Protein AF-A0A8I2YUG0-F1 (afdb_monomer_lite)

Radius of gyration: 35.94 Å; chains: 1; bounding box: 87×82×108 Å

Structure (mmCIF, N/CA/C/O backbone):
data_AF-A0A8I2YUG0-F1
#
_entry.id   AF-A0A8I2YUG0-F1
#
loop_
_atom_site.group_PDB
_atom_site.id
_atom_site.type_symbol
_atom_site.label_atom_id
_atom_site.label_alt_id
_atom_site.label_comp_id
_atom_site.label_asym_id
_atom_site.label_entity_id
_atom_site.label_seq_id
_atom_site.pdbx_PDB_ins_code
_atom_site.Cartn_x
_atom_site.Cartn_y
_atom_site.Cartn_z
_atom_site.occupancy
_atom_site.B_iso_or_equiv
_atom_site.auth_seq_id
_atom_site.auth_comp_id
_atom_site.auth_asym_id
_atom_site.auth_atom_id
_atom_site.pdbx_PDB_model_num
ATOM 1 N N . MET A 1 1 ? -17.275 44.314 26.398 1.00 43.91 1 MET A N 1
ATOM 2 C CA . MET A 1 1 ? -17.942 43.153 25.774 1.00 43.91 1 MET A CA 1
ATOM 3 C C . MET A 1 1 ? -17.408 43.010 24.355 1.00 43.91 1 MET A C 1
ATOM 5 O O . MET A 1 1 ? -17.818 43.764 23.487 1.00 43.91 1 MET A O 1
ATOM 9 N N . ARG A 1 2 ? -16.404 42.148 24.145 1.00 38.31 2 ARG A N 1
ATOM 10 C CA . ARG A 1 2 ? -15.919 41.767 22.809 1.00 38.31 2 ARG A CA 1
ATOM 11 C C . ARG A 1 2 ? -16.592 40.446 22.464 1.00 38.31 2 ARG A C 1
ATOM 13 O O . ARG A 1 2 ? -16.474 39.506 23.243 1.00 38.31 2 ARG A O 1
ATOM 20 N N . LEU A 1 3 ? -17.327 40.418 21.360 1.00 45.38 3 LEU A N 1
ATOM 21 C CA . LEU A 1 3 ? -17.904 39.190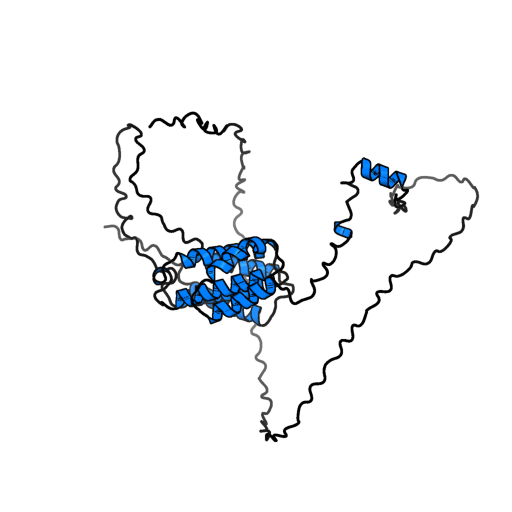 20.826 1.00 45.38 3 LEU A CA 1
ATOM 22 C C . LEU A 1 3 ? -16.756 38.269 20.372 1.00 45.38 3 LEU A C 1
ATOM 24 O O . LEU A 1 3 ? -15.791 38.775 19.788 1.00 45.38 3 LEU A O 1
ATOM 28 N N . PRO A 1 4 ? -16.810 36.963 20.677 1.00 59.59 4 PRO A N 1
ATOM 29 C CA . PRO A 1 4 ? -15.828 36.006 20.189 1.00 59.59 4 PRO A CA 1
ATOM 30 C C . PRO A 1 4 ? -15.884 35.987 18.659 1.00 59.59 4 PRO A C 1
ATOM 32 O O . PRO A 1 4 ? -16.954 35.854 18.072 1.00 59.59 4 PRO A O 1
ATOM 35 N N . GLY A 1 5 ? -14.734 36.208 18.025 1.00 54.12 5 GLY A N 1
ATOM 36 C CA . GLY A 1 5 ? -14.611 36.177 16.576 1.00 54.12 5 GLY A CA 1
ATOM 37 C C . GLY A 1 5 ? -14.801 34.755 16.066 1.00 54.12 5 GLY A C 1
ATOM 38 O O . GLY A 1 5 ? -14.043 33.864 16.446 1.00 54.12 5 GLY A O 1
ATOM 39 N N . ASP A 1 6 ? -15.790 34.575 15.197 1.00 46.03 6 ASP A N 1
ATOM 40 C CA . ASP A 1 6 ? -15.988 33.370 14.402 1.00 46.03 6 ASP A CA 1
ATOM 41 C C . ASP A 1 6 ? -14.764 33.152 13.501 1.00 46.03 6 ASP A C 1
ATOM 43 O O . ASP A 1 6 ? -14.650 33.699 12.400 1.00 46.03 6 ASP A O 1
ATOM 47 N N . THR A 1 7 ? -13.799 32.364 13.972 1.00 55.88 7 THR A N 1
ATOM 48 C CA . THR A 1 7 ? -12.731 31.841 13.124 1.00 55.88 7 THR A CA 1
ATOM 49 C C . THR A 1 7 ? -13.349 30.821 12.176 1.00 55.88 7 THR A C 1
ATOM 51 O O . THR A 1 7 ? -13.602 29.665 12.509 1.00 55.88 7 THR A O 1
ATOM 54 N N . CYS A 1 8 ? -13.640 31.301 10.971 1.00 43.19 8 CYS A N 1
ATOM 55 C CA . CYS A 1 8 ? -14.197 30.545 9.863 1.00 43.19 8 CYS A CA 1
ATOM 56 C C . CYS A 1 8 ? -13.272 29.362 9.509 1.00 43.19 8 CYS A C 1
ATOM 58 O O . CYS A 1 8 ? -12.291 29.498 8.780 1.00 43.19 8 CYS A O 1
ATOM 60 N N . THR A 1 9 ? -13.569 28.186 10.059 1.00 52.62 9 THR A N 1
ATOM 61 C CA . THR A 1 9 ? -12.897 26.911 9.781 1.00 52.62 9 THR A CA 1
ATOM 62 C C . THR A 1 9 ? -13.437 26.322 8.470 1.00 52.62 9 THR A C 1
ATOM 64 O O . THR A 1 9 ? -14.161 25.333 8.445 1.00 52.62 9 THR A O 1
ATOM 67 N N . THR A 1 10 ? -13.091 26.928 7.332 1.00 49.88 10 THR A N 1
ATOM 68 C CA . THR A 1 10 ? -13.606 26.563 5.990 1.00 49.88 10 THR A CA 1
ATOM 69 C C . THR A 1 10 ? -13.035 25.271 5.384 1.00 49.88 10 THR A C 1
ATOM 71 O O . THR A 1 10 ? -13.268 24.977 4.212 1.00 49.88 10 THR A O 1
ATOM 74 N N . HIS A 1 11 ? -12.332 24.430 6.147 1.00 55.00 11 HIS A N 1
ATOM 75 C CA . HIS A 1 11 ? -11.672 23.235 5.597 1.00 55.00 11 HIS A CA 1
ATOM 76 C C . HIS A 1 11 ? -12.584 22.013 5.362 1.00 55.00 11 HIS A C 1
ATOM 78 O O . HIS A 1 11 ? -12.115 20.990 4.857 1.00 55.00 11 HIS A O 1
ATOM 84 N N . THR A 1 12 ? -13.880 22.072 5.680 1.00 56.34 12 THR A N 1
ATOM 85 C CA . THR A 1 12 ? -14.775 20.898 5.601 1.00 56.34 12 THR A CA 1
ATOM 86 C C . THR A 1 12 ? -15.457 20.695 4.242 1.00 56.34 12 THR A C 1
ATOM 88 O O . THR A 1 12 ? -15.881 19.577 3.953 1.00 56.34 12 THR A O 1
ATOM 91 N N . SER A 1 13 ? -15.502 21.706 3.365 1.00 56.31 13 SER A N 1
ATOM 92 C CA . SER A 1 13 ? -16.276 21.648 2.105 1.00 56.31 13 SER A CA 1
ATOM 93 C C . SER A 1 13 ? -15.677 20.724 1.020 1.00 56.31 13 SER A C 1
ATOM 95 O O . SER A 1 13 ? -16.397 20.175 0.191 1.00 56.31 13 SER A O 1
ATOM 97 N N . CYS A 1 14 ? -14.365 20.455 1.042 1.00 65.94 14 CYS A N 1
ATOM 98 C CA . CYS A 1 14 ? -13.684 19.717 -0.042 1.00 65.94 14 CYS A CA 1
ATOM 99 C C . CYS A 1 14 ? -13.626 18.179 0.153 1.00 65.94 14 CYS A C 1
ATOM 101 O O . CYS A 1 14 ? -13.112 17.438 -0.685 1.00 65.94 14 CYS A O 1
ATOM 103 N N . ARG A 1 15 ? -14.150 17.652 1.266 1.00 71.56 15 ARG A N 1
ATOM 104 C CA . ARG A 1 15 ? -14.044 16.220 1.610 1.00 71.56 15 ARG A CA 1
ATOM 105 C C . ARG A 1 15 ? -14.811 15.254 0.687 1.00 71.56 15 ARG A C 1
ATOM 107 O O . ARG A 1 15 ? -14.189 14.286 0.245 1.00 71.56 15 ARG A O 1
ATOM 114 N N . PRO A 1 16 ? -16.093 15.484 0.328 1.00 80.00 16 PRO A N 1
ATOM 115 C CA . PRO A 1 16 ? -16.836 14.534 -0.513 1.00 80.00 16 PRO A CA 1
ATOM 116 C C . PRO A 1 16 ? -16.262 14.419 -1.935 1.00 80.00 16 PRO A C 1
ATOM 118 O O . PRO A 1 16 ? -16.339 13.361 -2.567 1.00 80.00 16 PRO A O 1
ATOM 121 N N . GLN A 1 17 ? -15.622 15.485 -2.422 1.00 89.88 17 GLN A N 1
ATOM 122 C CA . GLN A 1 17 ? -14.950 15.496 -3.721 1.00 89.88 17 GLN A CA 1
ATOM 123 C C . GLN A 1 17 ? -13.729 14.569 -3.726 1.00 89.88 17 GLN A C 1
ATOM 125 O O . GLN A 1 17 ? -13.512 13.835 -4.689 1.00 89.88 17 GLN A O 1
ATOM 130 N N . ARG A 1 18 ? -12.968 14.539 -2.624 1.00 91.88 18 ARG A N 1
ATOM 131 C CA . ARG A 1 18 ? -11.755 13.720 -2.512 1.00 91.88 18 ARG A CA 1
ATOM 132 C C . ARG A 1 18 ? -12.053 12.222 -2.557 1.00 91.88 18 ARG A C 1
ATOM 134 O O . ARG A 1 18 ? -11.364 11.500 -3.270 1.00 91.88 18 ARG A O 1
ATOM 141 N N . HIS A 1 19 ? -13.081 11.763 -1.841 1.00 94.19 19 HIS A N 1
ATOM 142 C CA . HIS A 1 19 ? -13.493 10.352 -1.868 1.00 94.19 19 HIS A CA 1
ATOM 143 C C . HIS A 1 19 ? -13.942 9.916 -3.264 1.00 94.19 19 HIS A C 1
ATOM 145 O O . HIS A 1 19 ? -13.491 8.898 -3.784 1.00 94.19 19 HIS A O 1
ATOM 151 N N . SER A 1 20 ? -14.779 10.735 -3.907 1.00 96.06 20 SER A N 1
ATOM 152 C CA . SER A 1 20 ? -15.270 10.477 -5.265 1.00 96.06 20 SER A CA 1
ATOM 153 C C . SER A 1 20 ? -14.121 10.399 -6.275 1.00 96.06 20 SER A C 1
ATOM 155 O O . SER A 1 20 ? -14.084 9.493 -7.108 1.00 96.06 20 SER A O 1
ATOM 157 N N . PHE A 1 21 ? -13.138 11.298 -6.152 1.00 96.44 21 PHE A N 1
ATOM 158 C CA . PHE A 1 21 ? -11.919 11.265 -6.953 1.00 96.44 21 PHE A CA 1
ATOM 159 C C . PHE A 1 21 ? -11.107 9.985 -6.720 1.00 96.44 21 PHE A C 1
ATOM 161 O O . PHE A 1 21 ? -10.723 9.339 -7.689 1.00 96.44 21 PHE A O 1
ATOM 168 N N . LEU A 1 22 ? -10.871 9.585 -5.464 1.00 97.31 22 LEU A N 1
ATOM 169 C CA . LEU A 1 22 ? -10.114 8.366 -5.154 1.00 97.31 22 LEU A CA 1
ATOM 170 C C . LEU A 1 22 ? -10.812 7.106 -5.663 1.00 97.31 22 LEU A C 1
ATOM 172 O O . LEU A 1 22 ? -10.144 6.230 -6.202 1.00 97.31 22 LEU A O 1
ATOM 176 N N . ARG A 1 23 ? -12.144 7.026 -5.561 1.00 97.44 23 ARG A N 1
ATOM 177 C CA . ARG A 1 23 ? -12.914 5.927 -6.161 1.00 97.44 23 ARG A CA 1
ATOM 178 C C . ARG A 1 23 ? -12.733 5.878 -7.672 1.00 97.44 23 ARG A C 1
ATOM 180 O O . ARG A 1 23 ? -12.453 4.812 -8.210 1.00 97.44 23 ARG A O 1
ATOM 187 N N . CYS A 1 24 ? -12.856 7.019 -8.347 1.00 97.25 24 CYS A N 1
ATOM 188 C CA . CYS A 1 24 ? -12.644 7.105 -9.789 1.00 97.25 24 CYS A CA 1
ATOM 189 C C . CYS A 1 24 ? -11.213 6.693 -10.171 1.00 97.25 24 CYS A C 1
ATOM 191 O O . CYS A 1 24 ? -11.027 5.859 -11.051 1.00 97.25 24 CYS A O 1
ATOM 193 N N . ALA A 1 25 ? -10.208 7.202 -9.452 1.00 96.50 25 ALA A N 1
ATOM 194 C CA . ALA A 1 25 ? -8.808 6.855 -9.660 1.00 96.50 25 ALA A CA 1
ATOM 195 C C . ALA A 1 25 ? -8.550 5.358 -9.439 1.00 96.50 25 ALA A C 1
ATOM 197 O O . ALA A 1 25 ? -7.878 4.734 -10.253 1.00 96.50 25 ALA A O 1
ATOM 198 N N . HIS A 1 26 ? -9.119 4.766 -8.387 1.00 96.69 26 HIS A N 1
ATOM 199 C CA . HIS A 1 26 ? -9.035 3.330 -8.135 1.00 96.69 26 HIS A CA 1
ATOM 200 C C . HIS A 1 26 ? -9.642 2.519 -9.285 1.00 96.69 26 HIS A C 1
ATOM 202 O O . HIS A 1 26 ? -8.978 1.632 -9.811 1.00 96.69 26 HIS A O 1
ATOM 208 N N . HIS A 1 27 ? -10.866 2.844 -9.716 1.00 96.56 27 HIS A N 1
ATOM 209 C CA . HIS A 1 27 ? -11.507 2.161 -10.842 1.00 96.56 27 HIS A CA 1
ATOM 210 C C . HIS A 1 27 ? -10.697 2.298 -12.133 1.00 96.56 27 HIS A C 1
ATOM 212 O O . HIS A 1 27 ? -10.513 1.312 -12.842 1.00 96.56 27 HIS A O 1
ATOM 218 N N . LEU A 1 28 ? -10.171 3.491 -12.415 1.00 95.38 28 LEU A N 1
ATOM 219 C CA . LEU A 1 28 ? -9.331 3.723 -13.582 1.00 95.38 28 LEU A CA 1
ATOM 220 C C . LEU A 1 28 ? -8.054 2.878 -13.525 1.00 95.38 28 LEU A C 1
ATOM 222 O O . LEU A 1 28 ? -7.738 2.214 -14.501 1.00 95.38 28 LEU A O 1
ATOM 226 N N . LEU A 1 29 ? -7.352 2.853 -12.389 1.00 94.44 29 LEU A N 1
ATOM 227 C CA . LEU A 1 29 ? -6.143 2.040 -12.217 1.00 94.44 29 LEU A CA 1
ATOM 228 C C . LEU A 1 29 ? -6.430 0.534 -12.299 1.00 94.44 29 LEU A C 1
ATOM 230 O O . LEU A 1 29 ? -5.597 -0.219 -12.794 1.00 94.44 29 LEU A O 1
ATOM 234 N N . TYR A 1 30 ? -7.596 0.107 -11.813 1.00 95.06 30 TYR A N 1
ATOM 235 C CA . TYR A 1 30 ? -8.011 -1.292 -11.814 1.00 95.06 30 TYR A CA 1
ATOM 236 C C . TYR A 1 30 ? -8.339 -1.800 -13.225 1.00 95.06 30 TYR A C 1
ATOM 238 O O . TYR A 1 30 ? -7.888 -2.875 -13.611 1.00 95.06 30 TYR A O 1
ATOM 246 N N . PHE A 1 31 ? -9.113 -1.035 -14.003 1.00 94.88 31 PHE A N 1
ATOM 247 C CA . PHE A 1 31 ? -9.526 -1.437 -15.355 1.00 94.88 31 PHE A CA 1
ATOM 248 C C . PHE A 1 31 ? -8.504 -1.081 -16.436 1.00 94.88 31 PHE A C 1
ATOM 250 O O . PHE A 1 31 ? -8.437 -1.753 -17.463 1.00 94.88 31 PHE A O 1
ATOM 257 N N . CYS A 1 32 ? -7.702 -0.045 -16.208 1.00 91.44 32 CYS A N 1
ATOM 258 C CA . CYS A 1 32 ? -6.692 0.426 -17.140 1.00 91.44 32 CYS A CA 1
ATOM 259 C C . CYS A 1 32 ? -5.324 0.344 -16.455 1.00 91.44 32 CYS A C 1
ATOM 261 O O . CYS A 1 32 ? -4.903 1.330 -15.844 1.00 91.44 32 CYS A O 1
ATOM 263 N N . PRO A 1 33 ? -4.603 -0.792 -16.543 1.00 81.12 33 PRO A N 1
ATOM 264 C CA . PRO A 1 33 ? -3.221 -0.847 -16.086 1.00 81.12 33 PRO A CA 1
ATOM 265 C C . PRO A 1 33 ? -2.427 0.219 -16.848 1.00 81.12 33 PRO A C 1
ATOM 267 O O . PRO A 1 33 ? -2.257 0.149 -18.064 1.00 81.12 33 PRO A O 1
ATOM 270 N N . VAL A 1 34 ? -2.035 1.273 -16.131 1.00 69.94 34 VAL A N 1
ATOM 271 C CA . VAL A 1 34 ? -1.527 2.511 -16.729 1.00 69.94 34 VAL A CA 1
ATOM 272 C C . VAL A 1 34 ? -0.102 2.297 -17.226 1.00 69.94 34 VAL A C 1
ATOM 274 O O . VAL A 1 34 ? 0.860 2.511 -16.492 1.00 69.94 34 VAL A O 1
ATOM 277 N N . VAL A 1 35 ? 0.030 1.880 -18.479 1.00 68.69 35 VAL A N 1
ATOM 278 C CA . VAL A 1 35 ? 1.308 1.847 -19.194 1.00 68.69 35 VAL A CA 1
ATOM 279 C C . VAL A 1 35 ? 1.585 3.256 -19.731 1.00 68.69 35 VAL A C 1
ATOM 281 O O . VAL A 1 35 ? 0.737 3.842 -20.402 1.00 68.69 35 VAL A O 1
ATOM 284 N N . GLY A 1 36 ? 2.736 3.843 -19.400 1.00 81.88 36 GLY A N 1
ATOM 285 C CA . GLY A 1 36 ? 3.213 5.099 -19.988 1.00 81.88 36 GLY A CA 1
ATOM 286 C C . GLY A 1 36 ? 2.876 6.400 -19.247 1.00 81.88 36 GLY A C 1
ATOM 287 O O . GLY A 1 36 ? 3.564 7.398 -19.455 1.00 81.88 36 GLY A O 1
ATOM 288 N N . ALA A 1 37 ? 1.903 6.439 -18.324 1.00 89.31 37 ALA A N 1
ATOM 289 C CA . ALA A 1 37 ? 1.621 7.651 -17.528 1.00 89.31 37 ALA A CA 1
ATOM 290 C C . ALA A 1 37 ? 2.330 7.650 -16.160 1.00 89.31 37 ALA A C 1
ATOM 292 O O . ALA A 1 37 ? 1.744 7.979 -15.122 1.00 89.31 37 ALA A O 1
ATOM 293 N N . THR A 1 38 ? 3.619 7.299 -16.155 1.00 91.94 38 THR A N 1
ATOM 294 C CA . THR A 1 38 ? 4.440 7.154 -14.940 1.00 91.94 38 THR A CA 1
ATOM 295 C C . THR A 1 38 ? 4.376 8.391 -14.046 1.00 91.94 38 THR A C 1
ATOM 297 O O . THR A 1 38 ? 4.187 8.278 -12.835 1.00 91.94 38 THR A O 1
ATOM 300 N N . LEU A 1 39 ? 4.463 9.594 -14.618 1.00 93.88 39 LEU A N 1
ATOM 301 C CA . LEU A 1 39 ? 4.413 10.847 -13.862 1.00 93.88 39 LEU A CA 1
ATOM 302 C C . LEU A 1 39 ? 3.083 11.024 -13.115 1.00 93.88 39 LEU A C 1
ATOM 304 O O . LEU A 1 39 ? 3.086 11.438 -11.954 1.00 93.88 39 LEU A O 1
ATOM 308 N N . ALA A 1 40 ? 1.959 10.700 -13.758 1.00 94.50 40 ALA A N 1
ATOM 309 C CA . ALA A 1 40 ? 0.632 10.822 -13.162 1.00 94.50 40 ALA A CA 1
ATOM 310 C C . ALA A 1 40 ? 0.457 9.833 -12.003 1.00 94.50 40 ALA A C 1
ATOM 312 O O . ALA A 1 40 ? 0.050 10.241 -10.916 1.00 94.50 40 ALA A O 1
ATOM 313 N N . VAL A 1 41 ? 0.864 8.572 -12.192 1.00 95.69 41 VAL A N 1
ATOM 314 C CA . VAL A 1 41 ? 0.821 7.536 -11.145 1.00 95.69 41 VAL A CA 1
ATOM 315 C C . VAL A 1 41 ? 1.713 7.919 -9.960 1.00 95.69 41 VAL A C 1
ATOM 317 O O . VAL A 1 41 ? 1.282 7.846 -8.813 1.00 95.69 41 VAL A O 1
ATOM 320 N N . ASN A 1 42 ? 2.927 8.422 -10.209 1.00 95.75 42 ASN A N 1
ATOM 321 C CA . ASN A 1 42 ? 3.818 8.894 -9.144 1.00 95.75 42 ASN A CA 1
ATOM 322 C C . ASN A 1 42 ? 3.217 10.074 -8.358 1.00 95.75 42 ASN A C 1
ATOM 324 O O . ASN A 1 42 ? 3.335 10.120 -7.133 1.00 95.75 42 ASN A O 1
ATOM 328 N N . ARG A 1 43 ? 2.582 11.037 -9.040 1.00 96.19 43 ARG A N 1
ATOM 329 C CA . ARG A 1 43 ? 1.913 12.178 -8.389 1.00 96.19 43 ARG A CA 1
ATOM 330 C C . ARG A 1 43 ? 0.708 11.727 -7.570 1.00 96.19 43 ARG A C 1
ATOM 332 O O . ARG A 1 43 ? 0.572 12.156 -6.426 1.00 96.19 43 ARG A O 1
ATOM 339 N N . LEU A 1 44 ? -0.117 10.840 -8.124 1.00 96.94 44 LEU A N 1
ATOM 340 C CA . LEU A 1 44 ? -1.268 10.259 -7.440 1.00 96.94 44 LEU A CA 1
ATOM 341 C C . LEU A 1 44 ? -0.834 9.496 -6.185 1.00 96.94 44 LEU A C 1
ATOM 343 O O . LEU A 1 44 ? -1.384 9.730 -5.110 1.00 96.94 44 LEU A O 1
ATOM 347 N N . LEU A 1 45 ? 0.194 8.654 -6.291 1.00 97.50 45 LEU A N 1
ATOM 348 C CA . LEU A 1 45 ? 0.732 7.905 -5.161 1.00 97.50 45 LEU A CA 1
ATOM 349 C C . LEU A 1 45 ? 1.249 8.842 -4.063 1.00 97.50 45 LEU A C 1
ATOM 351 O O . LEU A 1 45 ? 0.883 8.672 -2.905 1.00 97.50 45 LEU A O 1
ATOM 355 N N . LYS A 1 46 ? 2.024 9.880 -4.406 1.00 96.81 46 LYS A N 1
ATOM 356 C CA . LYS A 1 46 ? 2.499 10.877 -3.428 1.00 96.81 46 LYS A CA 1
ATOM 357 C C . LYS A 1 46 ? 1.345 11.614 -2.744 1.00 96.81 46 LYS A C 1
ATOM 359 O O . LYS A 1 46 ? 1.331 11.710 -1.521 1.00 96.81 46 LYS A O 1
ATOM 364 N N . ALA A 1 47 ? 0.360 12.082 -3.510 1.00 96.81 47 ALA A N 1
ATOM 365 C CA . ALA A 1 47 ? -0.815 12.764 -2.967 1.00 96.81 47 ALA A CA 1
ATOM 366 C C . ALA A 1 47 ? -1.648 11.854 -2.044 1.00 96.81 47 ALA A C 1
ATOM 368 O O . ALA A 1 47 ? -2.199 12.311 -1.038 1.00 96.81 47 ALA A O 1
ATOM 369 N N . THR A 1 48 ? -1.713 10.561 -2.367 1.00 97.38 48 THR A N 1
ATOM 370 C CA . THR A 1 48 ? -2.414 9.548 -1.569 1.00 97.38 48 THR A CA 1
ATOM 371 C C . THR A 1 48 ? -1.623 9.188 -0.311 1.00 97.38 48 THR A C 1
ATOM 373 O O . THR A 1 48 ? -2.198 9.107 0.764 1.00 97.38 48 THR A O 1
ATOM 376 N N . ILE A 1 49 ? -0.294 9.089 -0.380 1.00 96.88 49 ILE A N 1
ATOM 377 C CA . ILE A 1 49 ? 0.565 8.928 0.804 1.00 96.88 49 ILE A CA 1
ATOM 378 C C . ILE A 1 49 ? 0.375 10.096 1.777 1.00 96.88 49 ILE A C 1
ATOM 380 O O . ILE A 1 49 ? 0.196 9.872 2.971 1.00 96.88 49 ILE A O 1
ATOM 384 N N . SER A 1 50 ? 0.333 11.337 1.281 1.00 95.94 50 SER A N 1
ATOM 385 C CA . SER A 1 50 ? 0.062 12.505 2.127 1.00 95.94 50 SER A CA 1
ATOM 386 C C . SER A 1 50 ? -1.307 12.431 2.815 1.00 95.94 50 SER A C 1
ATOM 388 O O . SER A 1 50 ? -1.451 12.923 3.933 1.00 95.94 50 SER A O 1
ATOM 390 N N . LEU A 1 51 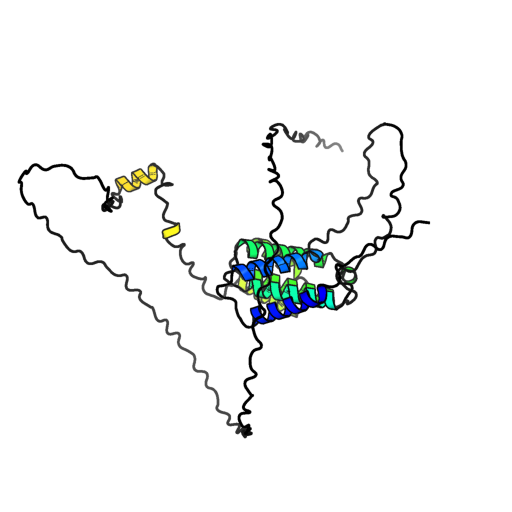? -2.308 11.791 2.196 1.00 95.50 51 LEU A N 1
ATOM 391 C CA . LEU A 1 51 ? -3.608 11.536 2.829 1.00 95.50 51 LEU A CA 1
ATOM 392 C C . LEU A 1 51 ? -3.517 10.538 3.989 1.00 95.50 51 LEU A C 1
ATOM 394 O O . LEU A 1 51 ? -4.258 10.674 4.955 1.00 95.50 51 LEU A O 1
ATOM 398 N N . LEU A 1 52 ? -2.616 9.560 3.895 1.00 96.56 52 LEU A N 1
ATOM 399 C CA . LEU A 1 52 ? -2.398 8.530 4.914 1.00 96.56 52 LEU A CA 1
ATOM 400 C C . LEU A 1 52 ? -1.510 9.006 6.073 1.00 96.56 52 LEU A C 1
ATOM 402 O O . LEU A 1 52 ? -1.311 8.263 7.033 1.00 96.56 52 LEU A O 1
ATOM 406 N N . SER A 1 53 ? -1.001 10.240 6.011 1.00 95.56 53 SER A N 1
ATOM 407 C CA . SER A 1 53 ? -0.152 10.839 7.048 1.00 95.56 53 SER A CA 1
ATOM 408 C C . SER A 1 53 ? -0.670 10.727 8.484 1.00 95.56 53 SER A C 1
ATOM 410 O O . SER A 1 53 ? 0.153 10.422 9.350 1.00 95.56 53 SER A O 1
ATOM 412 N N . PRO A 1 54 ? -1.983 10.829 8.776 1.00 92.94 54 PRO A N 1
ATOM 413 C CA . PRO A 1 54 ? -2.477 10.668 10.142 1.00 92.94 54 PRO A CA 1
ATOM 414 C C . PRO A 1 54 ? -2.223 9.277 10.744 1.00 92.94 54 PRO A C 1
ATOM 416 O O . PRO A 1 54 ? -2.200 9.147 11.963 1.00 92.94 54 PRO A O 1
ATOM 419 N N . LEU A 1 55 ? -2.023 8.242 9.917 1.00 93.31 55 LEU A N 1
ATOM 420 C CA . LEU A 1 55 ? -1.787 6.876 10.392 1.00 93.31 55 LEU A CA 1
ATOM 421 C C . LEU A 1 55 ? -0.342 6.629 10.829 1.00 93.31 55 LEU A C 1
ATOM 423 O O . LEU A 1 55 ? -0.118 5.880 11.775 1.00 93.31 55 LEU A O 1
ATOM 427 N N . TYR A 1 56 ? 0.635 7.217 10.131 1.00 92.31 56 TYR A N 1
ATOM 428 C CA . TYR A 1 56 ? 2.061 6.950 10.370 1.00 92.31 56 TYR A CA 1
ATOM 429 C C . TYR A 1 56 ? 2.800 8.090 11.074 1.00 92.31 56 TYR A C 1
ATOM 431 O O . TYR A 1 56 ? 3.871 7.865 11.627 1.00 92.31 56 TYR A O 1
ATOM 439 N N . LEU A 1 57 ? 2.244 9.305 11.075 1.00 88.88 57 LEU A N 1
ATOM 440 C CA . LEU A 1 57 ? 2.726 10.418 11.901 1.00 88.88 57 LEU A CA 1
ATOM 441 C C . LEU A 1 57 ? 2.051 10.450 13.271 1.00 88.88 57 LEU A C 1
ATOM 443 O O . LEU A 1 57 ? 2.151 11.457 13.968 1.00 88.88 57 LEU A O 1
ATOM 447 N N . HIS A 1 58 ? 1.349 9.381 13.658 1.00 78.19 58 HIS A N 1
ATOM 448 C CA . HIS A 1 58 ? 0.799 9.266 14.999 1.00 78.19 58 HIS A CA 1
ATOM 449 C C . HIS A 1 58 ? 1.955 9.129 15.991 1.00 78.19 58 HIS A C 1
ATOM 451 O O . HIS A 1 58 ? 2.373 8.033 16.356 1.00 78.19 58 HIS A O 1
ATOM 457 N N . GLN A 1 59 ? 2.520 10.269 16.370 1.00 66.88 59 GLN A N 1
ATOM 458 C CA . GLN A 1 59 ? 3.472 10.368 17.446 1.00 66.88 59 GLN A CA 1
ATOM 459 C C . GLN A 1 59 ? 2.626 10.277 18.712 1.00 66.88 59 GLN A C 1
ATOM 461 O O . GLN A 1 59 ? 1.844 11.205 18.959 1.00 66.88 59 GLN A O 1
ATOM 466 N N . PRO A 1 60 ? 2.703 9.169 19.482 1.00 63.66 60 PRO A N 1
ATOM 467 C CA . PRO A 1 60 ? 2.121 9.172 20.808 1.00 63.66 60 PRO A CA 1
ATOM 468 C C . PRO A 1 60 ? 2.744 10.385 21.475 1.00 63.66 60 PRO A C 1
ATOM 470 O O . PRO A 1 60 ? 3.969 10.517 21.516 1.00 63.66 60 PRO A O 1
ATOM 473 N N . ARG A 1 61 ? 1.906 11.350 21.844 1.00 58.47 61 ARG A N 1
ATOM 474 C CA . ARG A 1 61 ? 2.363 12.547 22.526 1.00 58.47 61 ARG A CA 1
ATOM 475 C C . ARG A 1 61 ? 2.763 12.037 23.898 1.00 58.47 61 ARG A C 1
ATOM 477 O O . ARG A 1 61 ? 1.931 11.978 24.792 1.00 58.47 61 ARG A O 1
ATOM 484 N N . THR A 1 62 ? 3.985 11.517 23.999 1.00 57.00 62 THR A N 1
ATOM 485 C CA . THR A 1 62 ? 4.578 11.083 25.248 1.00 57.00 62 THR A CA 1
ATOM 486 C C . THR A 1 62 ? 4.523 12.332 26.086 1.00 57.00 62 THR A C 1
ATOM 488 O O . THR A 1 62 ? 5.213 13.306 25.782 1.00 57.00 62 THR A O 1
ATOM 491 N N . GLU A 1 63 ? 3.582 12.362 27.023 1.00 57.94 63 GLU A N 1
ATOM 492 C CA . GLU A 1 63 ? 3.472 13.430 27.991 1.00 57.94 63 GLU A CA 1
ATOM 493 C C . GLU A 1 63 ? 4.845 13.480 28.638 1.00 57.94 63 GLU A C 1
ATOM 495 O O . GLU A 1 63 ? 5.247 12.565 29.359 1.00 57.94 63 GLU A O 1
ATOM 500 N N . SER A 1 64 ? 5.638 14.469 28.231 1.00 53.28 64 SER A N 1
ATOM 501 C CA . SER A 1 64 ? 6.953 14.714 28.778 1.00 53.28 64 SER A CA 1
ATOM 502 C C . SER A 1 64 ? 6.698 14.994 30.241 1.00 53.28 64 SER A C 1
ATOM 504 O O . SER A 1 64 ? 6.256 16.090 30.579 1.00 53.28 64 SER A O 1
ATOM 506 N N . ASN A 1 65 ? 6.868 13.964 31.065 1.00 52.88 65 ASN A N 1
ATOM 507 C CA . ASN A 1 65 ? 6.727 14.019 32.502 1.00 52.88 65 ASN A CA 1
ATOM 508 C C . ASN A 1 65 ? 7.537 15.239 32.970 1.00 52.88 65 ASN A C 1
ATOM 510 O O . ASN A 1 65 ? 8.767 15.203 32.862 1.00 52.88 65 ASN A O 1
ATOM 514 N N . PRO A 1 66 ? 6.907 16.349 33.400 1.00 56.91 66 PRO A N 1
ATOM 515 C CA . PRO A 1 66 ? 7.610 17.596 33.702 1.00 56.91 66 PRO A CA 1
ATOM 516 C C . PRO A 1 66 ? 8.301 17.515 35.075 1.00 56.91 66 PRO A C 1
ATOM 518 O O . PRO A 1 66 ? 8.239 18.436 35.884 1.00 56.91 66 PRO A O 1
ATOM 521 N N . GLY A 1 67 ? 8.938 16.381 35.365 1.00 59.88 67 GLY A N 1
ATOM 522 C CA . GLY A 1 67 ? 9.330 15.970 36.703 1.00 59.88 67 GLY A CA 1
ATOM 523 C C . GLY A 1 67 ? 10.634 15.186 36.731 1.00 59.88 67 GLY A C 1
ATOM 524 O O . GLY A 1 67 ? 10.675 14.123 37.332 1.00 59.88 67 GLY A O 1
ATOM 525 N N . ALA A 1 68 ? 11.699 15.686 36.100 1.00 57.06 68 ALA A N 1
ATOM 526 C CA . ALA A 1 68 ? 13.060 15.263 36.436 1.00 57.06 68 ALA A CA 1
ATOM 527 C C . ALA A 1 68 ? 14.098 16.327 36.036 1.00 57.06 68 ALA A C 1
ATOM 529 O O . ALA A 1 68 ? 14.651 16.312 34.946 1.00 57.06 68 ALA A O 1
ATOM 530 N N . GLY A 1 69 ? 14.333 17.263 36.958 1.00 61.22 69 GLY A N 1
ATOM 531 C CA . GLY A 1 69 ? 15.663 17.793 37.267 1.00 61.22 69 GLY A CA 1
ATOM 532 C C . GLY A 1 69 ? 16.493 18.422 36.147 1.00 61.22 69 GLY A C 1
ATOM 533 O O . GLY A 1 69 ? 17.424 17.807 35.647 1.00 61.22 69 GLY A O 1
ATOM 534 N N . SER A 1 70 ? 16.325 19.727 35.937 1.00 48.16 70 SER A N 1
ATOM 535 C CA . SER A 1 70 ? 17.499 20.582 35.742 1.00 48.16 70 SER A CA 1
ATOM 536 C C . SER A 1 70 ? 17.413 21.756 36.705 1.00 48.16 70 SER A C 1
ATOM 538 O O . SER A 1 70 ? 16.669 22.719 36.517 1.00 48.16 70 SER A O 1
ATOM 540 N N . GLN A 1 71 ? 18.135 21.615 37.816 1.00 57.91 71 GLN A N 1
ATOM 541 C CA . GLN A 1 71 ? 18.454 22.721 38.702 1.00 57.91 71 GLN A CA 1
ATOM 542 C C . GLN A 1 71 ? 19.404 23.660 37.952 1.00 57.91 71 GLN A C 1
ATOM 544 O O . GLN A 1 71 ? 20.607 23.429 37.922 1.00 57.91 71 GLN A O 1
ATOM 549 N N . SER A 1 72 ? 18.884 24.737 37.372 1.00 54.00 72 SER A N 1
ATOM 550 C CA . SER A 1 72 ? 19.706 25.849 36.896 1.00 54.00 72 SER A CA 1
ATOM 551 C C . SER A 1 72 ? 19.208 27.143 37.523 1.00 54.00 72 SER A C 1
ATOM 553 O O . SER A 1 72 ? 18.020 27.470 37.528 1.00 54.00 72 SER A O 1
ATOM 555 N N . ARG A 1 73 ? 20.140 27.798 38.207 1.00 61.41 73 ARG A N 1
ATOM 556 C CA . ARG A 1 73 ? 19.920 28.807 39.236 1.00 61.41 73 ARG A CA 1
ATOM 557 C C . ARG A 1 73 ? 19.579 30.169 38.626 1.00 61.41 73 ARG A C 1
ATOM 559 O O . ARG A 1 73 ? 20.268 30.647 37.741 1.00 61.41 73 ARG A O 1
ATOM 566 N N . ALA A 1 74 ? 18.592 30.812 39.251 1.00 65.06 74 ALA A N 1
ATOM 567 C CA . ALA A 1 74 ? 18.485 32.254 39.484 1.00 65.06 74 ALA A CA 1
ATOM 568 C C . ALA A 1 74 ? 18.570 33.215 38.278 1.00 65.06 74 ALA A C 1
ATOM 570 O O . ALA A 1 74 ? 19.654 33.567 37.839 1.00 65.06 74 ALA A O 1
ATOM 571 N N . ASN A 1 75 ? 17.413 33.769 37.877 1.00 58.00 75 ASN A N 1
ATOM 572 C CA . ASN A 1 75 ? 17.171 35.216 37.668 1.00 58.00 75 ASN A CA 1
ATOM 573 C C . ASN A 1 75 ? 15.685 35.434 37.295 1.00 58.00 75 ASN A C 1
ATOM 575 O O . ASN A 1 75 ? 15.225 35.046 36.234 1.00 58.00 75 ASN A O 1
ATOM 579 N N . LYS A 1 76 ? 14.811 35.763 38.254 1.00 64.44 76 LYS A N 1
ATOM 580 C CA . LYS A 1 76 ? 14.399 37.111 38.715 1.00 64.44 76 LYS A CA 1
ATOM 581 C C . LYS A 1 76 ? 13.403 37.845 37.784 1.00 64.44 76 LYS A C 1
ATOM 583 O O . LYS A 1 76 ? 13.775 38.669 36.967 1.00 64.44 76 LYS A O 1
ATOM 588 N N . LYS A 1 77 ? 12.113 37.604 38.082 1.00 68.06 77 LYS A N 1
ATOM 589 C CA . LYS A 1 77 ? 10.923 38.489 37.990 1.00 68.06 77 LYS A CA 1
ATOM 590 C C . LYS A 1 77 ? 10.712 39.317 36.700 1.00 68.06 77 LYS A C 1
ATOM 592 O O . LYS A 1 77 ? 11.158 40.455 36.655 1.00 68.06 77 LYS A O 1
ATOM 597 N N . ARG A 1 78 ? 9.760 38.905 35.845 1.00 56.06 78 ARG A N 1
ATOM 598 C CA . ARG A 1 78 ? 8.437 39.564 35.672 1.00 56.06 78 ARG A CA 1
ATOM 599 C C . ARG A 1 78 ? 7.555 38.824 34.654 1.00 56.06 78 ARG A C 1
ATOM 601 O O . ARG A 1 78 ? 8.031 38.382 33.624 1.00 56.06 78 ARG A O 1
ATOM 608 N N . ARG A 1 79 ? 6.251 38.874 34.946 1.00 51.53 79 ARG A N 1
ATOM 609 C CA . ARG A 1 79 ? 5.072 38.556 34.121 1.00 51.53 79 ARG A CA 1
ATOM 610 C C . ARG A 1 79 ? 4.642 37.084 34.058 1.00 51.53 79 ARG A C 1
ATOM 612 O O . ARG A 1 79 ? 5.083 36.273 33.263 1.00 51.53 79 ARG A O 1
ATOM 619 N N . ARG A 1 80 ? 3.723 36.823 34.985 1.00 66.31 80 ARG A N 1
ATOM 620 C CA . ARG A 1 80 ? 2.874 35.656 35.178 1.00 66.31 80 ARG A CA 1
ATOM 621 C C . ARG A 1 80 ? 1.716 35.769 34.181 1.00 66.31 80 ARG A C 1
ATOM 623 O O . ARG A 1 80 ? 0.762 36.486 34.460 1.00 66.31 80 ARG A O 1
ATOM 630 N N . GLU A 1 81 ? 1.829 35.121 33.031 1.00 58.12 81 GLU A N 1
ATOM 631 C CA . GLU A 1 81 ? 0.688 34.789 32.175 1.00 58.12 81 GLU A CA 1
ATOM 632 C C . GLU A 1 81 ? 0.579 33.262 32.176 1.00 58.12 81 GLU A C 1
ATOM 634 O O . GLU A 1 81 ? 1.565 32.542 32.051 1.00 58.12 81 GLU A O 1
ATOM 639 N N . TYR A 1 82 ? -0.603 32.794 32.551 1.00 50.16 82 TYR A N 1
ATOM 640 C CA . TYR A 1 82 ? -0.882 31.454 33.047 1.00 50.16 82 TYR A CA 1
ATOM 641 C C . TYR A 1 82 ? -1.294 30.571 31.857 1.00 50.16 82 TYR A C 1
ATOM 643 O O . TYR A 1 82 ? -2.466 30.544 31.502 1.00 50.16 82 TYR A O 1
ATOM 651 N N . GLU A 1 83 ? -0.345 29.866 31.230 1.00 58.19 83 GLU A N 1
ATOM 652 C CA . GLU A 1 83 ? -0.592 28.850 30.180 1.00 58.19 83 GLU A CA 1
ATOM 653 C C . GLU A 1 83 ? -1.062 27.495 30.764 1.00 58.19 83 GLU A C 1
ATOM 655 O O . GLU A 1 83 ? -0.622 26.429 30.345 1.00 58.19 83 GLU A O 1
ATOM 660 N N . ALA A 1 84 ? -1.925 27.494 31.784 1.00 60.44 84 ALA A N 1
ATOM 661 C CA . ALA A 1 84 ? -2.278 26.257 32.496 1.00 60.44 84 ALA A CA 1
ATOM 662 C C . ALA A 1 84 ? -3.518 25.520 31.951 1.00 60.44 84 ALA A C 1
ATOM 664 O O . ALA A 1 84 ? -3.840 24.453 32.465 1.00 60.44 84 ALA A O 1
ATOM 665 N N . ASP A 1 85 ? -4.219 26.049 30.941 1.00 47.47 85 ASP A N 1
ATOM 666 C CA . ASP A 1 85 ? -5.571 25.562 30.595 1.00 47.47 85 ASP A CA 1
ATOM 667 C C . ASP A 1 85 ? -5.660 24.721 29.304 1.00 47.47 85 ASP A C 1
ATOM 669 O O . ASP A 1 85 ? -6.735 24.285 28.904 1.00 47.47 85 ASP A O 1
ATOM 673 N N . SER A 1 86 ? -4.534 24.425 28.642 1.00 51.31 86 SER A N 1
ATOM 674 C CA . SER A 1 86 ? -4.510 23.559 27.447 1.00 51.31 86 SER A CA 1
ATOM 675 C C . SER A 1 86 ? -4.037 22.123 27.710 1.00 51.31 86 SER A C 1
ATOM 677 O O . SER A 1 86 ? -3.931 21.338 26.770 1.00 51.31 86 SER A O 1
ATOM 679 N N . VAL A 1 87 ? -3.725 21.764 28.962 1.00 54.56 87 VAL A N 1
ATOM 680 C CA . VAL A 1 87 ? -3.067 20.483 29.299 1.00 54.56 87 VAL A CA 1
ATOM 681 C C . VAL A 1 87 ? -4.066 19.350 29.581 1.00 54.56 87 VAL A C 1
ATOM 683 O O . VAL A 1 87 ? -3.706 18.186 29.472 1.00 54.56 87 VAL A O 1
ATOM 686 N N . LEU A 1 88 ? -5.337 19.656 29.870 1.00 53.69 88 LEU A N 1
ATOM 687 C CA . LEU A 1 88 ? -6.329 18.642 30.271 1.00 53.69 88 LEU A CA 1
ATOM 688 C C . LEU A 1 88 ? -7.361 18.284 29.193 1.00 53.69 88 LEU A C 1
ATOM 690 O O . LEU A 1 88 ? -8.173 17.387 29.396 1.00 53.69 88 LEU A O 1
ATOM 694 N N . SER A 1 89 ? -7.316 18.929 28.026 1.00 47.78 89 SER A N 1
ATOM 695 C CA . SER A 1 89 ? -8.149 18.540 26.880 1.00 47.78 89 SER A CA 1
ATOM 696 C C . SER A 1 89 ? -7.399 17.574 25.961 1.00 47.78 89 SER A C 1
ATOM 698 O O . SER A 1 89 ? -7.276 17.799 24.759 1.00 47.78 89 SER A O 1
ATOM 700 N N . THR A 1 90 ? -6.904 16.464 26.513 1.00 53.50 90 THR A N 1
ATOM 701 C CA . THR A 1 90 ? -6.547 15.258 25.751 1.00 53.50 90 THR A CA 1
ATOM 702 C C . THR A 1 90 ? -7.831 14.545 25.329 1.00 53.50 90 THR A C 1
ATOM 704 O O . THR A 1 90 ? -8.078 13.384 25.650 1.00 53.50 90 THR A O 1
ATOM 707 N N . SER A 1 91 ? -8.699 15.244 24.589 1.00 58.03 91 SER A N 1
ATOM 708 C CA . SER A 1 91 ? -9.724 14.548 23.826 1.00 58.03 91 SER A CA 1
ATOM 709 C C . SER A 1 91 ? -8.969 13.658 22.845 1.00 58.03 91 SER A C 1
ATOM 711 O O . SER A 1 91 ? -8.303 14.167 21.943 1.00 58.03 91 SER A O 1
ATOM 713 N N . ASN A 1 92 ? -9.020 12.343 23.056 1.00 66.62 92 ASN A N 1
ATOM 714 C CA . ASN A 1 92 ? -8.629 11.353 22.062 1.00 66.62 92 ASN A CA 1
ATOM 715 C C . ASN A 1 92 ? -9.552 11.547 20.853 1.00 66.62 92 ASN A C 1
ATOM 717 O O . ASN A 1 92 ? -10.599 10.913 20.748 1.00 66.62 92 ASN A O 1
ATOM 721 N N . ILE A 1 93 ? -9.216 12.507 19.989 1.00 78.75 93 ILE A N 1
ATOM 722 C CA . ILE A 1 93 ? -9.940 12.750 18.749 1.00 78.75 93 ILE A CA 1
ATOM 723 C C . ILE A 1 93 ? -9.655 11.529 17.889 1.00 78.75 93 ILE A C 1
ATOM 725 O O . ILE A 1 93 ? -8.521 11.329 17.449 1.00 78.75 93 ILE A O 1
ATOM 729 N N . ALA A 1 94 ? -10.676 10.692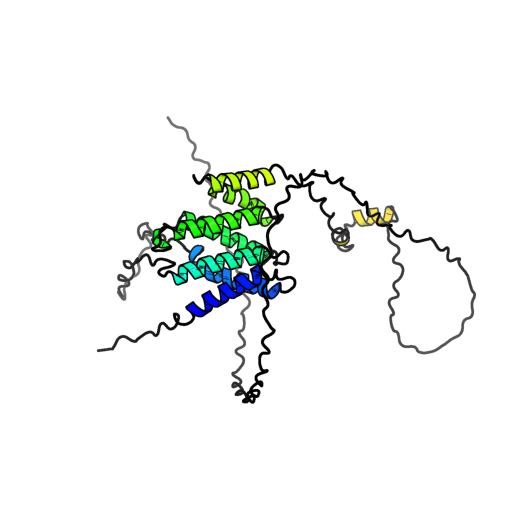 17.714 1.00 87.50 94 ALA A N 1
ATOM 730 C CA . ALA A 1 94 ? -10.593 9.548 16.827 1.00 87.50 94 ALA A CA 1
ATOM 731 C C . ALA A 1 94 ? -10.100 10.020 15.452 1.00 87.50 94 ALA A C 1
ATOM 733 O O . ALA A 1 94 ? -10.629 10.991 14.905 1.00 87.50 94 ALA A O 1
ATOM 734 N N . LEU A 1 95 ? -9.081 9.350 14.906 1.00 90.25 95 LEU A N 1
ATOM 735 C CA . LEU A 1 95 ? -8.473 9.730 13.623 1.00 90.25 95 LEU A CA 1
ATOM 736 C C . LEU A 1 95 ? -9.498 9.734 12.480 1.00 90.25 95 LEU A C 1
ATOM 738 O O . LEU A 1 95 ? -9.400 10.544 11.559 1.00 90.25 95 LEU A O 1
ATOM 742 N N . CYS A 1 96 ? -10.471 8.826 12.544 1.00 93.31 96 CYS A N 1
ATOM 743 C CA . CYS A 1 96 ? -11.620 8.761 11.656 1.00 93.31 96 CYS A CA 1
ATOM 744 C C . CYS A 1 96 ? -12.894 8.789 12.506 1.00 93.31 96 CYS A C 1
ATOM 746 O O . CYS A 1 96 ? -13.429 7.750 12.899 1.00 93.31 96 CYS A O 1
ATOM 748 N N . ALA A 1 97 ? -13.368 9.995 12.813 1.00 92.25 97 ALA A N 1
ATOM 749 C CA . ALA A 1 97 ? -14.582 10.194 13.599 1.00 92.25 97 ALA A CA 1
ATOM 750 C C . ALA A 1 97 ? -15.840 9.825 12.803 1.00 92.25 97 ALA A C 1
ATOM 752 O O . ALA A 1 97 ? -16.876 9.499 13.382 1.00 92.25 97 ALA A O 1
ATOM 753 N N . ARG A 1 98 ? -15.763 9.892 11.470 1.00 92.62 98 ARG A N 1
ATOM 754 C CA . ARG A 1 98 ? -16.904 9.662 10.585 1.00 92.62 98 ARG A CA 1
ATOM 755 C C . ARG A 1 98 ? -16.695 8.459 9.669 1.00 92.62 98 ARG A C 1
ATOM 757 O O . ARG A 1 98 ? -15.575 8.096 9.309 1.00 92.62 98 ARG A O 1
ATOM 764 N N . THR A 1 99 ? -17.804 7.864 9.242 1.00 94.25 99 THR A N 1
ATOM 765 C CA . THR A 1 99 ? -17.814 6.713 8.328 1.00 94.25 99 THR A CA 1
ATOM 766 C C . THR A 1 99 ? -17.264 7.054 6.941 1.00 94.25 99 THR A C 1
ATOM 768 O O . THR A 1 99 ? -16.566 6.240 6.348 1.00 94.25 99 THR A O 1
ATOM 771 N N . ASP A 1 100 ? -17.480 8.275 6.446 1.00 94.50 100 ASP A N 1
ATOM 772 C CA . ASP A 1 100 ? -16.933 8.737 5.164 1.00 94.50 100 ASP A CA 1
ATOM 773 C C . ASP A 1 100 ? -15.406 8.887 5.187 1.00 94.50 100 ASP A C 1
ATOM 775 O O . ASP A 1 100 ? -14.743 8.612 4.186 1.00 94.50 100 ASP A O 1
ATOM 779 N N . GLU A 1 101 ? -14.825 9.274 6.325 1.00 94.50 101 GLU A N 1
ATOM 780 C CA . GLU A 1 101 ? -13.367 9.307 6.508 1.00 94.50 101 GLU A CA 1
ATOM 781 C C . GLU A 1 101 ? -12.779 7.893 6.488 1.00 94.50 101 GLU A C 1
ATOM 783 O O . GLU A 1 101 ? -11.755 7.662 5.843 1.00 94.50 101 GLU A O 1
ATOM 788 N N . CYS A 1 102 ? -13.469 6.942 7.126 1.00 95.88 102 CYS A N 1
ATOM 789 C CA . CYS A 1 102 ? -13.097 5.529 7.122 1.00 95.88 102 CYS A CA 1
ATOM 790 C C . CYS A 1 102 ? -13.076 4.963 5.691 1.00 95.88 102 CYS A C 1
ATOM 792 O O . CYS A 1 102 ? -12.087 4.360 5.271 1.00 95.88 102 CYS A O 1
ATOM 794 N N . ASP A 1 103 ? -14.133 5.212 4.913 1.00 96.62 103 ASP A N 1
ATOM 795 C CA . ASP A 1 103 ? -14.230 4.772 3.517 1.00 96.62 103 ASP A CA 1
ATOM 796 C C . ASP A 1 103 ? -13.169 5.430 2.627 1.00 96.62 103 ASP A C 1
ATOM 798 O O . ASP A 1 103 ? -12.575 4.777 1.761 1.00 96.62 103 ASP A O 1
ATOM 802 N N . THR A 1 104 ? -12.896 6.717 2.857 1.00 96.31 104 THR A N 1
ATOM 803 C CA . THR A 1 104 ? -11.852 7.463 2.145 1.00 96.31 104 THR A CA 1
ATOM 804 C C . THR A 1 104 ? -10.475 6.854 2.411 1.00 96.31 104 THR A C 1
ATOM 806 O O . THR A 1 104 ? -9.684 6.703 1.481 1.00 96.31 104 THR A O 1
ATOM 809 N N . LEU A 1 105 ? -10.190 6.467 3.658 1.00 97.12 105 LEU A N 1
ATOM 810 C CA . LEU A 1 105 ? -8.924 5.849 4.053 1.00 97.12 105 LEU A CA 1
ATOM 811 C C . LEU A 1 105 ? -8.721 4.480 3.390 1.00 97.12 105 LEU A C 1
ATOM 813 O O . LEU A 1 105 ? -7.649 4.210 2.849 1.00 97.12 105 LEU A O 1
ATOM 817 N N . ILE A 1 106 ? -9.752 3.632 3.388 1.00 97.75 106 ILE A N 1
ATOM 818 C CA . ILE A 1 106 ? -9.698 2.320 2.726 1.00 97.75 106 ILE A CA 1
ATOM 819 C C . ILE A 1 106 ? -9.481 2.490 1.223 1.00 97.75 106 ILE A C 1
ATOM 821 O O . ILE A 1 106 ? -8.595 1.851 0.660 1.00 97.75 106 ILE A O 1
ATOM 825 N N . THR A 1 107 ? -10.219 3.411 0.597 1.00 98.00 107 THR A N 1
ATOM 826 C CA . THR A 1 107 ? -10.081 3.701 -0.838 1.00 98.00 107 THR A CA 1
ATOM 827 C C . THR A 1 107 ? -8.694 4.266 -1.161 1.00 98.00 107 THR A C 1
ATOM 829 O O . THR A 1 107 ? -8.114 3.948 -2.194 1.00 98.00 107 THR A O 1
ATOM 832 N N . ALA A 1 108 ? -8.114 5.077 -0.274 1.00 98.06 108 ALA A N 1
ATOM 833 C CA . ALA A 1 108 ? -6.745 5.559 -0.423 1.00 98.06 108 ALA A CA 1
ATOM 834 C C . ALA A 1 108 ? -5.730 4.405 -0.398 1.00 98.06 108 ALA A C 1
ATOM 836 O O . ALA A 1 108 ? -4.826 4.373 -1.230 1.00 98.06 108 ALA A O 1
ATOM 837 N N . LEU A 1 109 ? -5.894 3.434 0.505 1.00 98.25 109 LEU A N 1
ATOM 838 C CA . LEU A 1 109 ? -5.058 2.230 0.533 1.00 98.25 109 LEU A CA 1
ATOM 839 C C . LEU A 1 109 ? -5.225 1.384 -0.738 1.00 98.25 109 LEU A C 1
ATOM 841 O O . LEU A 1 109 ? -4.226 0.921 -1.279 1.00 98.25 109 LEU A O 1
ATOM 845 N N . ASP A 1 110 ? -6.448 1.253 -1.258 1.00 97.75 110 ASP A N 1
ATOM 846 C CA . ASP A 1 110 ? -6.710 0.600 -2.548 1.00 97.75 110 ASP A CA 1
ATOM 847 C C . ASP A 1 110 ? -5.972 1.287 -3.706 1.00 97.75 110 ASP A C 1
ATOM 849 O O . ASP A 1 110 ? -5.326 0.630 -4.521 1.00 97.75 110 ASP A O 1
ATOM 853 N N . VAL A 1 111 ? -5.999 2.622 -3.764 1.00 97.56 111 VAL A N 1
ATOM 854 C CA . VAL A 1 111 ? -5.247 3.388 -4.770 1.00 97.56 111 VAL A CA 1
ATOM 855 C C . VAL A 1 111 ? -3.740 3.166 -4.626 1.00 97.56 111 VAL A C 1
ATOM 857 O O . VAL A 1 111 ? -3.057 3.025 -5.641 1.00 97.56 111 VAL A O 1
ATOM 860 N N . VAL A 1 112 ? -3.207 3.114 -3.399 1.00 97.50 112 VAL A N 1
ATOM 861 C CA . VAL A 1 112 ? -1.783 2.815 -3.168 1.00 97.50 112 VAL A CA 1
ATOM 862 C C . VAL A 1 112 ? -1.439 1.418 -3.677 1.00 97.50 112 VAL A C 1
ATOM 864 O O . VAL A 1 112 ? -0.445 1.284 -4.387 1.00 97.50 112 VAL A O 1
ATOM 867 N N . ASP A 1 113 ? -2.256 0.407 -3.374 1.00 96.19 113 ASP A N 1
ATOM 868 C CA . ASP A 1 113 ? -2.044 -0.964 -3.849 1.00 96.19 113 ASP A CA 1
ATOM 869 C C . ASP A 1 113 ? -1.996 -1.022 -5.383 1.00 96.19 113 ASP A C 1
ATOM 871 O O . ASP A 1 113 ? -1.010 -1.479 -5.966 1.00 96.19 113 ASP A O 1
ATOM 875 N N . GLN A 1 114 ? -2.993 -0.439 -6.058 1.00 95.69 114 GLN A N 1
ATOM 876 C CA . GLN A 1 114 ? -3.015 -0.412 -7.523 1.00 95.69 114 GLN A CA 1
ATOM 877 C C . GLN A 1 114 ? -1.834 0.370 -8.120 1.00 95.69 114 GLN A C 1
ATOM 879 O O . GLN A 1 114 ? -1.226 -0.075 -9.094 1.00 95.69 114 GLN A O 1
ATOM 884 N N . CYS A 1 115 ? -1.441 1.503 -7.524 1.00 95.62 115 CYS A N 1
ATOM 885 C CA . CYS A 1 115 ? -0.245 2.240 -7.950 1.00 95.62 115 CYS A CA 1
ATOM 886 C C . CYS A 1 115 ? 1.030 1.390 -7.821 1.00 95.62 115 CYS A C 1
ATOM 888 O O . CYS A 1 115 ? 1.905 1.449 -8.684 1.00 95.62 115 CYS A O 1
ATOM 890 N N . MET A 1 116 ? 1.149 0.602 -6.751 1.00 94.31 116 MET A N 1
ATOM 891 C CA . MET A 1 116 ? 2.322 -0.231 -6.475 1.00 94.31 116 MET A CA 1
ATOM 892 C C . MET A 1 116 ? 2.421 -1.448 -7.402 1.00 94.31 116 MET A C 1
ATOM 894 O O . MET A 1 116 ? 3.528 -1.929 -7.656 1.00 94.31 116 MET A O 1
ATOM 898 N N . ARG A 1 117 ? 1.312 -1.904 -7.988 1.00 92.62 117 ARG A N 1
ATOM 899 C CA . ARG A 1 117 ? 1.308 -2.954 -9.024 1.00 92.62 117 ARG A CA 1
ATOM 900 C C . ARG A 1 117 ? 1.856 -2.480 -10.375 1.00 92.62 117 ARG A C 1
ATOM 902 O O . ARG A 1 117 ? 2.180 -3.304 -11.225 1.00 92.62 117 ARG A O 1
ATOM 909 N N . ASN A 1 118 ? 2.021 -1.171 -10.573 1.00 92.19 118 ASN A N 1
ATOM 910 C CA . ASN A 1 118 ? 2.578 -0.620 -11.804 1.00 92.19 118 ASN A CA 1
ATOM 911 C C . ASN A 1 118 ? 4.097 -0.871 -11.907 1.00 92.19 118 ASN A C 1
ATOM 913 O O . ASN A 1 118 ? 4.878 -0.341 -11.112 1.00 92.19 118 ASN A O 1
ATOM 917 N N . ALA A 1 119 ? 4.528 -1.651 -12.902 1.00 90.00 119 ALA A N 1
ATOM 918 C CA . ALA A 1 119 ? 5.936 -2.003 -13.112 1.00 90.00 119 ALA A CA 1
ATOM 919 C C . ALA A 1 119 ? 6.841 -0.791 -13.412 1.00 90.00 119 ALA A C 1
ATOM 921 O O . ALA A 1 119 ? 8.025 -0.819 -13.088 1.00 90.00 119 ALA A O 1
ATOM 922 N N . GLU A 1 120 ? 6.285 0.290 -13.959 1.00 90.69 120 GLU A N 1
ATOM 923 C CA . GLU A 1 120 ? 7.012 1.506 -14.348 1.00 90.69 120 GLU A CA 1
ATOM 924 C C . GLU A 1 120 ? 7.105 2.542 -13.212 1.00 90.69 120 GLU A C 1
ATOM 926 O O . GLU A 1 120 ? 7.519 3.689 -13.414 1.00 90.69 120 GLU A O 1
ATOM 931 N N . LEU A 1 121 ? 6.696 2.176 -11.992 1.00 92.00 121 LEU A N 1
ATOM 932 C CA . LEU A 1 121 ? 6.798 3.068 -10.845 1.00 92.00 121 LEU A CA 1
ATOM 933 C C . LEU A 1 121 ? 8.269 3.369 -10.526 1.00 92.00 121 LEU A C 1
ATOM 935 O O . LEU A 1 121 ? 9.085 2.459 -10.366 1.00 92.00 121 LEU A O 1
ATOM 939 N N . VAL A 1 122 ? 8.590 4.656 -10.355 1.00 92.88 122 VAL A N 1
ATOM 940 C CA . VAL A 1 122 ? 9.960 5.103 -10.074 1.00 92.88 122 VAL A CA 1
ATOM 941 C C . VAL A 1 122 ? 10.463 4.422 -8.791 1.00 92.88 122 VAL A C 1
ATOM 943 O O . VAL A 1 122 ? 9.766 4.484 -7.768 1.00 92.88 122 VAL A O 1
ATOM 946 N N . PRO A 1 123 ? 11.671 3.819 -8.788 1.00 89.75 123 PRO A N 1
ATOM 947 C CA . PRO A 1 123 ? 12.173 3.051 -7.646 1.00 89.75 123 PRO A CA 1
ATOM 948 C C . PRO A 1 123 ? 12.172 3.819 -6.316 1.00 89.75 123 PRO A C 1
ATOM 950 O O . PRO A 1 123 ? 11.860 3.252 -5.268 1.00 89.75 123 PRO A O 1
ATOM 953 N N . SER A 1 124 ? 12.462 5.124 -6.343 1.00 91.69 124 SER A N 1
ATOM 954 C CA . SER A 1 124 ? 12.436 5.979 -5.149 1.00 91.69 124 SER A CA 1
ATOM 955 C C . SER A 1 124 ? 11.022 6.171 -4.589 1.00 91.69 124 SER A C 1
ATOM 957 O O . SER A 1 124 ? 10.829 6.059 -3.378 1.00 91.69 124 SER A O 1
ATOM 959 N N . THR A 1 125 ? 10.017 6.382 -5.445 1.00 93.81 125 THR A N 1
ATOM 960 C CA . THR A 1 125 ? 8.610 6.474 -5.026 1.00 93.81 125 THR A CA 1
ATOM 961 C C . THR A 1 125 ? 8.112 5.139 -4.472 1.00 93.81 125 THR A C 1
ATOM 963 O O . THR A 1 125 ? 7.466 5.121 -3.427 1.00 93.81 125 THR A O 1
ATOM 966 N N . ARG A 1 126 ? 8.469 4.016 -5.112 1.00 93.31 126 ARG A N 1
ATOM 967 C CA . ARG A 1 126 ? 8.161 2.664 -4.617 1.00 93.31 126 ARG A CA 1
ATOM 968 C C . ARG A 1 126 ? 8.769 2.418 -3.233 1.00 93.31 126 ARG A C 1
ATOM 970 O O . ARG A 1 126 ? 8.086 1.958 -2.323 1.00 93.31 126 ARG A O 1
ATOM 977 N N . SER A 1 127 ? 10.043 2.774 -3.049 1.00 92.44 127 SER A N 1
ATOM 978 C CA . SER A 1 127 ? 10.735 2.689 -1.756 1.00 92.44 127 SER A CA 1
ATOM 979 C C . SER A 1 127 ? 10.059 3.538 -0.674 1.00 92.44 127 SER A C 1
ATOM 981 O O . SER A 1 127 ? 9.945 3.095 0.470 1.00 92.44 127 SER A O 1
ATOM 983 N N . LEU A 1 128 ? 9.612 4.750 -1.015 1.00 94.12 128 LEU A N 1
ATOM 984 C CA . LEU A 1 128 ? 8.889 5.625 -0.093 1.00 94.12 128 LEU A CA 1
ATOM 985 C C . LEU A 1 128 ? 7.539 5.020 0.312 1.00 94.12 128 LEU A C 1
ATOM 987 O O . LEU A 1 128 ? 7.243 4.955 1.500 1.00 94.12 128 LEU A O 1
ATOM 991 N N . ALA A 1 129 ? 6.752 4.541 -0.653 1.00 95.50 129 ALA A N 1
ATOM 992 C CA . ALA A 1 129 ? 5.461 3.911 -0.391 1.00 95.50 129 ALA A CA 1
ATOM 993 C C . ALA A 1 129 ? 5.601 2.679 0.514 1.00 95.50 129 ALA A C 1
ATOM 995 O O . ALA A 1 129 ? 4.882 2.565 1.501 1.00 95.50 129 ALA A O 1
ATOM 996 N N . ASN A 1 130 ? 6.589 1.818 0.252 1.00 94.56 130 ASN A N 1
ATOM 997 C CA . ASN A 1 130 ? 6.881 0.667 1.110 1.00 94.56 130 ASN A CA 1
ATOM 998 C C . ASN A 1 130 ? 7.253 1.082 2.538 1.00 94.56 130 ASN A C 1
ATOM 1000 O O . ASN A 1 130 ? 6.752 0.498 3.494 1.00 94.56 130 ASN A O 1
ATOM 1004 N N . ARG A 1 131 ? 8.094 2.113 2.704 1.00 93.31 131 ARG A N 1
ATOM 1005 C CA . ARG A 1 131 ? 8.419 2.653 4.034 1.00 93.31 131 ARG A CA 1
ATOM 1006 C C . ARG A 1 131 ? 7.174 3.161 4.755 1.00 93.31 131 ARG A C 1
ATOM 1008 O O . ARG A 1 131 ? 6.993 2.838 5.919 1.00 93.31 131 ARG A O 1
ATOM 1015 N N . VAL A 1 132 ? 6.301 3.882 4.055 1.00 95.81 132 VAL A N 1
ATOM 1016 C CA . VAL A 1 132 ? 5.035 4.375 4.612 1.00 95.81 132 VAL A CA 1
ATOM 1017 C C . VAL A 1 132 ? 4.124 3.222 5.030 1.00 95.81 132 VAL A C 1
ATOM 1019 O O . VAL A 1 132 ? 3.625 3.242 6.147 1.00 95.81 132 VAL A O 1
ATOM 1022 N N . LEU A 1 133 ? 3.944 2.193 4.197 1.00 96.06 133 LEU A N 1
ATOM 1023 C CA . LEU A 1 133 ? 3.127 1.022 4.543 1.00 96.06 133 LEU A CA 1
ATOM 1024 C C . LEU A 1 133 ? 3.670 0.282 5.771 1.00 96.06 133 LEU A C 1
ATOM 1026 O O . LEU A 1 133 ? 2.897 -0.088 6.651 1.00 96.06 133 LEU A O 1
ATOM 1030 N N . LEU A 1 134 ? 4.993 0.128 5.875 1.00 94.06 134 LEU A N 1
ATOM 1031 C CA . LEU A 1 134 ? 5.636 -0.452 7.056 1.00 94.06 134 LEU A CA 1
ATOM 1032 C C . LEU A 1 134 ? 5.443 0.419 8.299 1.00 94.06 134 LEU A C 1
ATOM 1034 O O . LEU A 1 134 ? 5.120 -0.107 9.360 1.00 94.06 134 LEU A O 1
ATOM 1038 N N . SER A 1 135 ? 5.597 1.739 8.181 1.00 95.06 135 SER A N 1
ATOM 1039 C CA . SER A 1 135 ? 5.323 2.662 9.284 1.00 95.06 135 SER A CA 1
ATOM 1040 C C . SER A 1 135 ? 3.867 2.568 9.733 1.00 95.06 135 SER A C 1
ATOM 1042 O O . SER A 1 135 ? 3.623 2.429 10.923 1.00 95.06 135 SER A O 1
ATOM 1044 N N . ILE A 1 136 ? 2.907 2.541 8.801 1.00 96.31 136 ILE A N 1
ATOM 1045 C CA . ILE A 1 136 ? 1.485 2.341 9.110 1.00 96.31 136 ILE A CA 1
ATOM 1046 C C . ILE A 1 136 ? 1.274 0.997 9.817 1.00 96.31 136 ILE A C 1
ATOM 1048 O O . ILE A 1 136 ? 0.595 0.954 10.835 1.00 96.31 136 ILE A O 1
ATOM 1052 N N . LEU A 1 137 ? 1.867 -0.094 9.323 1.00 95.06 137 LEU A N 1
ATOM 1053 C CA . LEU A 1 137 ? 1.745 -1.426 9.923 1.00 95.06 137 LEU A CA 1
ATOM 1054 C C . LEU A 1 137 ? 2.231 -1.448 11.381 1.00 95.06 137 LEU A C 1
ATOM 1056 O O . LEU A 1 137 ? 1.562 -2.011 12.250 1.00 95.06 137 LEU A O 1
ATOM 1060 N N . LEU A 1 138 ? 3.376 -0.818 11.650 1.00 93.25 138 LEU A N 1
ATOM 1061 C CA . LEU A 1 138 ? 3.933 -0.701 12.996 1.00 93.25 138 LEU A CA 1
ATOM 1062 C C . LEU A 1 138 ? 3.061 0.194 13.883 1.00 93.25 138 LEU A C 1
ATOM 1064 O O . LEU A 1 138 ? 2.670 -0.225 14.972 1.00 93.25 138 LEU A O 1
ATOM 1068 N N . SER A 1 139 ? 2.687 1.381 13.404 1.00 93.88 139 SER A N 1
ATOM 1069 C CA . SER A 1 139 ? 1.851 2.325 14.148 1.00 93.88 139 SER A CA 1
ATOM 1070 C C . SER A 1 139 ? 0.476 1.737 14.469 1.00 93.88 139 SER A C 1
ATOM 1072 O O . SER A 1 139 ? 0.046 1.800 15.617 1.00 93.88 139 SER A O 1
ATOM 1074 N N . LEU A 1 140 ? -0.187 1.071 13.520 1.00 93.88 140 LEU A N 1
ATOM 1075 C CA . LEU A 1 140 ? -1.497 0.444 13.737 1.00 93.88 140 LEU A CA 1
ATOM 1076 C C . LEU A 1 140 ? -1.475 -0.631 14.822 1.00 93.88 140 LEU A C 1
ATOM 1078 O O . LEU A 1 140 ? -2.470 -0.799 15.521 1.00 93.88 140 LEU A O 1
ATOM 1082 N N . SER A 1 141 ? -0.358 -1.347 14.981 1.00 92.06 141 SER A N 1
ATOM 1083 C CA . SER A 1 141 ? -0.215 -2.334 16.057 1.00 92.06 141 SER A CA 1
ATOM 1084 C C . SER A 1 141 ? -0.134 -1.699 17.451 1.00 92.06 141 SER A C 1
ATOM 1086 O O . SER A 1 141 ? -0.503 -2.339 18.432 1.00 92.06 141 SER A O 1
ATOM 1088 N N . SER A 1 142 ? 0.310 -0.439 17.527 1.00 91.50 142 SER A N 1
ATOM 1089 C CA . SER A 1 142 ? 0.394 0.343 18.767 1.00 91.50 142 SER A CA 1
ATOM 1090 C C . SER A 1 142 ? -0.846 1.201 19.049 1.00 91.50 142 SER A C 1
ATOM 1092 O O . SER A 1 142 ? -1.117 1.523 20.203 1.00 91.50 142 SER A O 1
ATOM 1094 N N . ILE A 1 143 ? -1.609 1.568 18.013 1.00 92.19 143 ILE A N 1
ATOM 1095 C CA . ILE A 1 143 ? -2.813 2.396 18.142 1.00 92.19 143 ILE A CA 1
ATOM 1096 C C . ILE A 1 143 ? -3.971 1.523 18.653 1.00 92.19 143 ILE A C 1
ATOM 1098 O O . ILE A 1 143 ? -4.321 0.536 17.996 1.00 92.19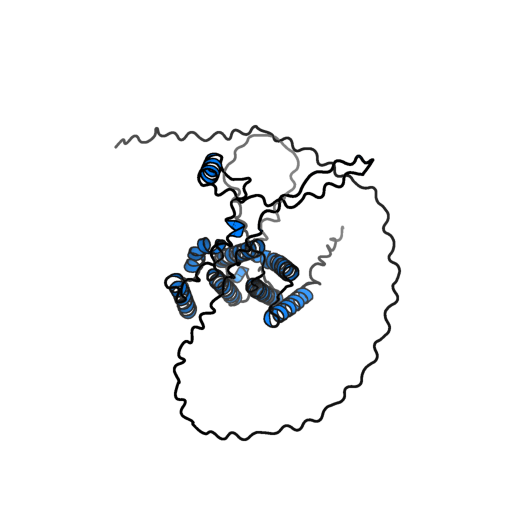 143 ILE A O 1
ATOM 1102 N N . PRO A 1 144 ? -4.618 1.876 19.780 1.00 93.12 144 PRO A N 1
ATOM 1103 C CA . PRO A 1 144 ? -5.789 1.149 20.248 1.00 93.12 144 PRO A CA 1
ATOM 1104 C C . PRO A 1 144 ? -6.955 1.320 19.252 1.00 93.12 144 PRO A C 1
ATOM 1106 O O . PRO A 1 144 ? -7.156 2.426 18.741 1.00 93.12 144 PRO A O 1
ATOM 1109 N N . PRO A 1 145 ? -7.763 0.271 18.985 1.00 94.69 145 PRO A N 1
ATOM 1110 C CA . PRO A 1 145 ? -8.824 0.318 17.971 1.00 94.69 145 PRO A CA 1
ATOM 1111 C C . PRO A 1 145 ? -9.800 1.490 18.132 1.00 94.69 145 PRO A C 1
ATOM 1113 O O . PRO A 1 145 ? -10.167 2.125 17.145 1.00 94.69 145 PRO A O 1
ATOM 1116 N N . SER A 1 146 ? -10.145 1.831 19.378 1.00 94.06 146 SER A N 1
ATOM 1117 C CA . SER A 1 146 ? -11.046 2.938 19.723 1.00 94.06 146 SER A CA 1
ATOM 1118 C C . SER A 1 146 ? -10.507 4.325 19.359 1.00 94.06 146 SER A C 1
ATOM 1120 O O . SER A 1 146 ? -11.296 5.251 19.200 1.00 94.06 146 SER A O 1
ATOM 1122 N N . SER A 1 147 ? -9.186 4.489 19.227 1.00 93.06 147 SER A N 1
ATOM 1123 C CA . SER A 1 147 ? -8.574 5.761 18.809 1.00 93.06 147 SER A CA 1
ATOM 1124 C C . SER A 1 147 ? -8.566 5.944 17.291 1.00 93.06 147 SER A C 1
ATOM 1126 O O . SER A 1 147 ? -8.372 7.058 16.807 1.00 93.06 147 SER A O 1
ATOM 1128 N N . LEU A 1 148 ? -8.771 4.871 16.521 1.00 94.75 148 LEU A N 1
ATOM 1129 C CA . LEU A 1 148 ? -8.827 4.950 15.065 1.00 94.75 148 LEU A CA 1
ATOM 1130 C C . LEU A 1 148 ? -10.242 5.292 14.583 1.00 94.75 148 LEU A C 1
ATOM 1132 O O . LEU A 1 148 ? -10.404 6.198 13.771 1.00 94.75 148 LEU A O 1
ATOM 1136 N N . SER A 1 149 ? -11.253 4.579 15.083 1.00 95.56 149 SER A N 1
ATOM 1137 C CA . SER A 1 149 ? -12.663 4.763 14.726 1.00 95.56 149 SER A CA 1
ATOM 1138 C C . SER A 1 149 ? -13.574 4.219 15.828 1.00 95.56 149 SER A C 1
ATOM 1140 O O . SER A 1 149 ? -13.172 3.364 16.616 1.00 95.56 149 SER A O 1
ATOM 1142 N N . SER A 1 150 ? -14.826 4.678 15.859 1.00 94.69 150 SER A N 1
ATOM 1143 C CA . SER A 1 150 ? -15.873 4.082 16.697 1.00 94.69 150 SER A CA 1
ATOM 1144 C C . SER A 1 150 ? -16.309 2.690 16.214 1.00 94.69 150 SER A C 1
ATOM 1146 O O . SER A 1 150 ? -16.890 1.944 16.997 1.00 94.69 150 SER A O 1
ATOM 1148 N N . ASP A 1 151 ? -16.040 2.328 14.951 1.00 96.00 151 ASP A N 1
ATOM 1149 C CA . ASP A 1 151 ? -16.296 0.979 14.425 1.00 96.00 151 ASP A CA 1
ATOM 1150 C C . ASP A 1 151 ? -15.182 0.007 14.868 1.00 96.00 151 ASP A C 1
ATOM 1152 O O . ASP A 1 151 ? -14.047 0.121 14.389 1.00 96.00 151 ASP A O 1
ATOM 1156 N N . PRO A 1 152 ? -15.477 -0.995 15.723 1.00 93.06 152 PRO A N 1
ATOM 1157 C CA . PRO A 1 152 ? -14.470 -1.937 16.211 1.00 93.06 152 PRO A CA 1
ATOM 1158 C C . PRO A 1 152 ? -13.874 -2.810 15.097 1.00 93.06 152 PRO A C 1
ATOM 1160 O O . PRO A 1 152 ? -12.747 -3.287 15.227 1.00 93.06 152 PRO A O 1
ATOM 1163 N N . ASN A 1 153 ? -14.591 -3.006 13.985 1.00 96.00 153 ASN A N 1
ATOM 1164 C CA . ASN A 1 153 ? -14.113 -3.821 12.869 1.00 96.00 153 ASN A CA 1
ATOM 1165 C C . ASN A 1 153 ? -13.189 -3.040 11.928 1.00 96.00 153 ASN A C 1
ATOM 1167 O O . ASN A 1 153 ? -12.462 -3.640 11.133 1.00 96.00 153 ASN A O 1
ATOM 1171 N N . PHE A 1 154 ? -13.205 -1.706 11.982 1.00 96.81 154 PHE A N 1
ATOM 1172 C CA . PHE A 1 154 ? -12.428 -0.868 11.075 1.00 96.81 154 PHE A CA 1
ATOM 1173 C C . PHE A 1 154 ? -10.922 -1.071 11.248 1.00 96.81 154 PHE A C 1
ATOM 1175 O O . PHE A 1 154 ? -10.214 -1.269 10.262 1.00 96.81 154 PHE A O 1
ATOM 1182 N N . HIS A 1 155 ? -10.442 -1.107 12.495 1.00 96.69 155 HIS A N 1
ATOM 1183 C CA . HIS A 1 155 ? -9.029 -1.351 12.803 1.00 96.69 155 HIS A CA 1
ATOM 1184 C C . HIS A 1 155 ? -8.536 -2.673 12.208 1.00 96.69 155 HIS A C 1
ATOM 1186 O O . HIS A 1 155 ? -7.527 -2.689 11.504 1.00 96.69 155 HIS A O 1
ATOM 1192 N N . GLY A 1 156 ? -9.304 -3.752 12.398 1.00 95.19 156 GLY A N 1
ATOM 1193 C CA . GLY A 1 156 ? -8.999 -5.065 11.830 1.00 95.19 156 GLY A CA 1
ATOM 1194 C C . GLY A 1 156 ? -8.912 -5.038 10.304 1.00 95.19 156 GLY A C 1
ATOM 1195 O O . GLY A 1 156 ? -7.928 -5.524 9.750 1.00 95.19 156 GLY A O 1
ATOM 1196 N N . ARG A 1 157 ? -9.881 -4.397 9.632 1.00 96.31 157 ARG A N 1
ATOM 1197 C CA . ARG A 1 157 ? -9.907 -4.260 8.164 1.00 96.31 157 ARG A CA 1
ATOM 1198 C C . ARG A 1 157 ? -8.703 -3.489 7.622 1.00 96.31 157 ARG A C 1
ATOM 1200 O O . ARG A 1 157 ? -8.096 -3.918 6.646 1.00 96.31 157 ARG A O 1
ATOM 1207 N N . VAL A 1 158 ? -8.346 -2.360 8.240 1.00 96.94 158 VAL A N 1
ATOM 1208 C CA . VAL A 1 158 ? -7.181 -1.558 7.822 1.00 96.94 158 VAL A CA 1
ATOM 1209 C C . VAL A 1 158 ? -5.891 -2.349 8.037 1.00 96.94 158 VAL A C 1
ATOM 1211 O O . VAL A 1 158 ? -5.051 -2.411 7.141 1.00 96.94 158 VAL A O 1
ATOM 1214 N N . LEU A 1 159 ? -5.740 -2.980 9.203 1.00 95.25 159 LEU A N 1
ATOM 1215 C CA . LEU A 1 159 ? -4.552 -3.754 9.548 1.00 95.25 159 LEU A CA 1
ATOM 1216 C C . LEU A 1 159 ? -4.361 -4.959 8.620 1.00 95.25 159 LEU A C 1
ATOM 1218 O O . LEU A 1 159 ? -3.247 -5.196 8.161 1.00 95.25 159 LEU A O 1
ATOM 1222 N N . GLU A 1 160 ? -5.427 -5.708 8.333 1.00 93.88 160 GLU A N 1
ATOM 1223 C CA . GLU A 1 160 ? -5.411 -6.825 7.383 1.00 93.88 160 GLU A CA 1
ATOM 1224 C C . GLU A 1 160 ? -5.030 -6.351 5.978 1.00 93.88 160 GLU A C 1
ATOM 1226 O O . GLU A 1 160 ? -4.117 -6.903 5.372 1.00 93.88 160 GLU A O 1
ATOM 1231 N N . LYS A 1 161 ? -5.633 -5.257 5.503 1.00 95.94 161 LYS A N 1
ATOM 1232 C CA . LYS A 1 161 ? -5.332 -4.694 4.183 1.00 95.94 161 LYS A CA 1
ATOM 1233 C C . LYS A 1 161 ? -3.871 -4.256 4.051 1.00 95.94 161 LYS A C 1
ATOM 1235 O O . LYS A 1 161 ? -3.208 -4.603 3.080 1.00 95.94 161 LYS A O 1
ATOM 1240 N N . VAL A 1 162 ? -3.342 -3.523 5.035 1.00 96.00 162 VAL A N 1
ATOM 1241 C CA . VAL A 1 162 ? -1.937 -3.074 5.035 1.00 96.00 162 VAL A CA 1
ATOM 1242 C C . VAL A 1 162 ? -0.975 -4.263 5.119 1.00 96.00 162 VAL A C 1
ATOM 1244 O O . VAL A 1 162 ? 0.078 -4.250 4.483 1.00 96.00 162 VAL A O 1
ATOM 1247 N N . ARG A 1 163 ? -1.328 -5.305 5.880 1.00 93.19 163 ARG A N 1
ATOM 1248 C CA . ARG A 1 163 ? -0.566 -6.559 5.948 1.00 93.19 163 ARG A CA 1
ATOM 1249 C C . ARG A 1 163 ? -0.496 -7.253 4.593 1.00 93.19 163 ARG A C 1
ATOM 1251 O O . ARG A 1 163 ? 0.612 -7.551 4.149 1.00 93.19 163 ARG A O 1
ATOM 1258 N N . ASP A 1 164 ? -1.639 -7.463 3.949 1.00 91.94 164 ASP A N 1
ATOM 1259 C CA . ASP A 1 164 ? -1.720 -8.099 2.631 1.00 91.94 164 ASP A CA 1
ATOM 1260 C C . ASP A 1 164 ? -0.882 -7.315 1.607 1.00 91.94 164 ASP A C 1
ATOM 1262 O O . ASP A 1 164 ? -0.011 -7.887 0.954 1.00 91.94 164 ASP A O 1
ATOM 1266 N N . MET A 1 165 ? -1.008 -5.982 1.585 1.00 93.94 165 MET A N 1
ATOM 1267 C CA . MET A 1 165 ? -0.175 -5.118 0.739 1.00 93.94 165 MET A CA 1
ATOM 1268 C C . MET A 1 165 ? 1.324 -5.284 1.027 1.00 93.94 165 MET A C 1
ATOM 1270 O O . MET A 1 165 ? 2.128 -5.377 0.100 1.00 93.94 165 MET A O 1
ATOM 1274 N N . CYS A 1 166 ? 1.741 -5.315 2.296 1.00 92.69 166 CYS A N 1
ATOM 1275 C CA . CYS A 1 166 ? 3.146 -5.517 2.653 1.00 92.69 166 CYS A CA 1
ATOM 1276 C C . CYS A 1 166 ? 3.674 -6.870 2.156 1.00 92.69 166 CYS A C 1
ATOM 1278 O O . CYS A 1 166 ? 4.795 -6.927 1.656 1.00 92.69 166 CYS A O 1
ATOM 1280 N N . VAL A 1 167 ? 2.883 -7.940 2.262 1.00 89.19 167 VAL A N 1
ATOM 1281 C CA . VAL A 1 167 ? 3.260 -9.288 1.806 1.00 89.19 167 VAL A CA 1
ATOM 1282 C C . VAL A 1 167 ? 3.363 -9.372 0.290 1.00 89.19 167 VAL A C 1
ATOM 1284 O O . VAL A 1 167 ? 4.360 -9.890 -0.220 1.00 89.19 167 VAL A O 1
ATOM 1287 N N . ASP A 1 168 ? 2.403 -8.799 -0.429 1.00 88.31 168 ASP A N 1
ATOM 1288 C CA . ASP A 1 168 ? 2.432 -8.749 -1.890 1.00 88.31 168 ASP A CA 1
ATOM 1289 C C . ASP A 1 168 ? 3.674 -7.991 -2.389 1.00 88.31 168 ASP A C 1
ATOM 1291 O O . ASP A 1 168 ? 4.338 -8.404 -3.341 1.00 88.31 168 ASP A O 1
ATOM 1295 N N . ASN A 1 169 ? 4.077 -6.929 -1.682 1.00 87.75 169 ASN A N 1
ATOM 1296 C CA . ASN A 1 169 ? 5.281 -6.165 -2.012 1.00 87.75 169 ASN A CA 1
ATOM 1297 C C . ASN A 1 169 ? 6.601 -6.877 -1.649 1.00 87.75 169 ASN A C 1
ATOM 1299 O O . ASN A 1 169 ? 7.633 -6.556 -2.245 1.00 87.75 169 ASN A O 1
ATOM 1303 N N . VAL A 1 170 ? 6.604 -7.842 -0.718 1.00 83.94 170 VAL A N 1
ATOM 1304 C CA . VAL A 1 170 ? 7.798 -8.652 -0.382 1.00 83.94 170 VAL A CA 1
ATOM 1305 C C . VAL A 1 170 ? 8.177 -9.597 -1.525 1.00 83.94 170 VAL A C 1
ATOM 1307 O O . VAL A 1 170 ? 9.358 -9.878 -1.710 1.00 83.94 170 VAL A O 1
ATOM 1310 N N . GLN A 1 171 ? 7.211 -10.064 -2.322 1.00 73.69 171 GLN A N 1
ATOM 1311 C CA . GLN A 1 171 ? 7.489 -10.978 -3.438 1.00 73.69 171 GLN A CA 1
ATOM 1312 C C . GLN A 1 171 ? 8.305 -10.334 -4.576 1.00 73.69 171 GLN A C 1
ATOM 1314 O O . GLN A 1 171 ? 8.828 -11.040 -5.440 1.00 73.69 171 GLN A O 1
ATOM 1319 N N . GLY A 1 172 ? 8.429 -9.003 -4.604 1.00 68.44 172 GLY A N 1
ATOM 1320 C CA . GLY A 1 172 ? 9.195 -8.292 -5.624 1.00 68.44 172 GLY A CA 1
ATOM 1321 C C . GLY A 1 172 ? 10.711 -8.376 -5.414 1.00 68.44 172 GLY A C 1
ATOM 1322 O O . GLY A 1 172 ? 11.215 -8.267 -4.302 1.00 68.44 172 GLY A O 1
ATOM 1323 N N . THR A 1 173 ? 11.477 -8.438 -6.506 1.00 56.97 173 THR A N 1
ATOM 1324 C CA . THR A 1 173 ? 12.959 -8.445 -6.517 1.00 56.97 173 THR A CA 1
ATOM 1325 C C . THR A 1 173 ? 13.610 -7.124 -6.074 1.00 56.97 173 THR A C 1
ATOM 1327 O O . THR A 1 173 ? 14.824 -6.950 -6.189 1.00 56.97 173 THR A O 1
ATOM 1330 N N . SER A 1 174 ? 12.834 -6.164 -5.566 1.00 62.28 174 SER A N 1
ATOM 1331 C CA . SER A 1 174 ? 13.366 -4.879 -5.122 1.00 62.28 174 SER A CA 1
ATOM 1332 C C . SER A 1 174 ? 14.171 -5.054 -3.833 1.00 62.28 174 SER A C 1
ATOM 1334 O O . SER A 1 174 ? 13.613 -5.268 -2.758 1.00 62.28 174 SER A O 1
ATOM 1336 N N . TYR A 1 175 ? 15.490 -4.879 -3.937 1.00 61.59 175 TYR A N 1
ATOM 1337 C CA . TYR A 1 175 ? 16.483 -4.993 -2.856 1.00 61.59 175 TYR A CA 1
ATOM 1338 C C . TYR A 1 175 ? 16.118 -4.240 -1.559 1.00 61.59 175 TYR A C 1
ATOM 1340 O O . TYR A 1 175 ? 16.572 -4.602 -0.479 1.00 61.59 175 TYR A O 1
ATOM 1348 N N . ALA A 1 176 ? 15.268 -3.210 -1.635 1.00 59.44 176 ALA A N 1
ATOM 1349 C CA . ALA A 1 176 ? 14.807 -2.449 -0.476 1.00 59.44 176 ALA A CA 1
ATOM 1350 C C . ALA A 1 176 ? 13.897 -3.242 0.491 1.00 59.44 176 ALA A C 1
ATOM 1352 O O . ALA A 1 176 ? 13.903 -2.952 1.684 1.00 59.44 176 ALA A O 1
ATOM 1353 N N . MET A 1 177 ? 13.128 -4.228 0.008 1.00 63.78 177 MET A N 1
ATOM 1354 C CA . MET A 1 177 ? 12.163 -4.993 0.823 1.00 63.78 177 MET A CA 1
ATOM 1355 C C . MET A 1 177 ? 12.760 -6.242 1.488 1.00 63.78 177 MET A C 1
ATOM 1357 O O . MET A 1 177 ? 12.195 -6.770 2.448 1.00 63.78 177 MET A O 1
ATOM 1361 N N . SER A 1 178 ? 13.920 -6.719 1.029 1.00 72.69 178 SER A N 1
ATOM 1362 C CA . SER A 1 178 ? 14.555 -7.915 1.606 1.00 72.69 178 SER A CA 1
ATOM 1363 C C . SER A 1 178 ? 14.854 -7.728 3.099 1.00 72.69 178 SER A C 1
ATOM 1365 O O . SER A 1 178 ? 14.626 -8.629 3.903 1.00 72.69 178 SER A O 1
ATOM 1367 N N . LYS A 1 179 ? 15.258 -6.514 3.495 1.00 79.50 179 LYS A N 1
ATOM 1368 C CA . LYS A 1 179 ? 15.538 -6.156 4.893 1.00 79.50 179 LYS A CA 1
ATOM 1369 C C . LYS A 1 179 ? 14.282 -6.066 5.763 1.00 79.50 179 LYS A C 1
ATOM 1371 O O . LYS A 1 179 ? 14.352 -6.361 6.952 1.00 79.50 179 LYS A O 1
ATOM 1376 N N . SER A 1 180 ? 13.142 -5.670 5.197 1.00 82.88 180 SER A N 1
ATOM 1377 C CA . SER A 1 180 ? 11.876 -5.546 5.934 1.00 82.88 180 SER A CA 1
ATOM 1378 C C . SER A 1 180 ? 11.064 -6.839 5.964 1.00 82.88 180 SER A C 1
ATOM 1380 O O . SER A 1 180 ? 10.095 -6.925 6.714 1.00 82.88 180 SER A O 1
ATOM 1382 N N . THR A 1 181 ? 11.462 -7.866 5.211 1.00 84.38 181 THR A N 1
ATOM 1383 C CA . THR A 1 181 ? 10.732 -9.139 5.130 1.00 84.38 181 THR A CA 1
ATOM 1384 C C . THR A 1 181 ? 10.562 -9.783 6.506 1.00 84.38 181 THR A C 1
ATOM 1386 O O . THR A 1 181 ? 9.453 -10.147 6.880 1.00 84.38 181 THR A O 1
ATOM 1389 N N . SER A 1 182 ? 11.623 -9.852 7.314 1.00 85.31 182 SER A N 1
ATOM 1390 C CA . SER A 1 182 ? 11.554 -10.427 8.666 1.00 85.31 182 SER A CA 1
ATOM 1391 C C . SER A 1 182 ? 10.588 -9.669 9.582 1.00 85.31 182 SER A C 1
ATOM 1393 O O . SER A 1 182 ? 9.871 -10.284 10.372 1.00 85.31 182 SER A O 1
ATOM 1395 N N . LEU A 1 183 ? 10.531 -8.341 9.450 1.00 86.69 183 LEU A N 1
ATOM 1396 C CA . LEU A 1 183 ? 9.600 -7.494 10.187 1.00 86.69 183 LEU A CA 1
ATOM 1397 C C . LEU A 1 183 ? 8.159 -7.802 9.781 1.00 86.69 183 LEU A C 1
ATOM 1399 O O . LEU A 1 183 ? 7.326 -8.047 10.650 1.00 86.69 183 LEU A O 1
ATOM 1403 N N . VAL A 1 184 ? 7.891 -7.849 8.473 1.00 87.44 184 VAL A N 1
ATOM 1404 C CA . VAL A 1 184 ? 6.577 -8.187 7.919 1.00 87.44 184 VAL A CA 1
ATOM 1405 C C . VAL A 1 184 ? 6.144 -9.555 8.442 1.00 87.44 184 VAL A C 1
ATOM 1407 O O . VAL A 1 184 ? 5.107 -9.630 9.093 1.00 87.44 184 VAL A O 1
ATOM 1410 N N . LEU A 1 185 ? 6.975 -10.596 8.302 1.00 87.88 185 LEU A N 1
ATOM 1411 C CA . LEU A 1 185 ? 6.681 -11.961 8.763 1.00 87.88 185 LEU A CA 1
ATOM 1412 C C . LEU A 1 185 ? 6.337 -12.034 10.261 1.00 87.88 185 LEU A C 1
ATOM 1414 O O . LEU A 1 185 ? 5.400 -12.736 10.639 1.00 87.88 185 LEU A O 1
ATOM 1418 N N . ARG A 1 186 ? 7.032 -11.276 11.122 1.00 86.06 186 ARG A N 1
ATOM 1419 C CA . ARG A 1 186 ? 6.736 -11.236 12.568 1.00 86.06 186 ARG A CA 1
ATOM 1420 C C . ARG A 1 186 ? 5.333 -10.709 12.868 1.00 86.06 186 ARG A C 1
ATOM 1422 O O . ARG A 1 186 ? 4.697 -11.180 13.809 1.00 86.06 186 ARG A O 1
ATOM 1429 N N . THR A 1 187 ? 4.817 -9.778 12.064 1.00 85.44 187 THR A N 1
ATOM 1430 C CA . THR A 1 187 ? 3.467 -9.224 12.274 1.00 85.44 187 THR A CA 1
ATOM 1431 C C . THR A 1 187 ? 2.336 -10.207 11.948 1.00 85.44 187 THR A C 1
ATOM 1433 O O . THR A 1 187 ? 1.199 -9.962 12.359 1.00 85.44 187 THR A O 1
ATOM 1436 N N . PHE A 1 188 ? 2.636 -11.329 11.279 1.00 81.06 188 PHE A N 1
ATOM 1437 C CA . PHE A 1 188 ? 1.676 -12.387 10.942 1.00 81.06 188 PHE A CA 1
ATOM 1438 C C . PHE A 1 188 ? 1.565 -13.500 11.985 1.00 81.06 188 PHE A C 1
ATOM 1440 O O . PHE A 1 188 ? 0.840 -14.464 11.759 1.00 81.06 188 PHE A O 1
ATOM 1447 N N . SER A 1 189 ? 2.170 -13.358 13.168 1.00 75.56 189 SER A N 1
ATOM 1448 C CA . SER A 1 189 ? 1.973 -14.293 14.296 1.00 75.56 189 SER A CA 1
ATOM 1449 C C . SER A 1 189 ? 0.537 -14.275 14.882 1.00 75.56 189 SER A C 1
ATOM 1451 O O . SER A 1 189 ? 0.281 -14.711 16.003 1.00 75.56 189 SER A O 1
ATOM 1453 N N . SER A 1 190 ? -0.427 -13.724 14.141 1.00 70.75 190 SER A N 1
ATOM 1454 C CA . SER A 1 190 ? -1.831 -13.643 14.525 1.00 70.75 190 SER A CA 1
ATOM 1455 C C . SER A 1 190 ? -2.493 -15.022 14.485 1.00 70.75 190 SER A C 1
ATOM 1457 O O . SER A 1 190 ? -2.197 -15.854 13.631 1.00 70.75 190 SER A O 1
ATOM 1459 N N . LYS A 1 191 ? -3.458 -15.246 15.382 1.00 75.88 191 LYS A N 1
ATOM 1460 C CA . LYS A 1 191 ? -4.207 -16.509 15.536 1.00 75.88 191 LYS A CA 1
ATOM 1461 C C . LYS A 1 191 ? -5.128 -16.848 14.352 1.00 75.88 191 LYS A C 1
ATOM 1463 O O . LYS A 1 191 ? -5.806 -17.871 14.390 1.00 75.88 191 LYS A O 1
ATOM 1468 N N . ASN A 1 192 ? -5.201 -16.001 13.326 1.00 81.75 192 ASN A N 1
ATOM 1469 C CA . ASN A 1 192 ? -6.071 -16.227 12.178 1.00 81.75 192 ASN A CA 1
ATOM 1470 C C . ASN A 1 192 ? -5.439 -17.253 11.214 1.00 81.75 192 ASN A C 1
ATOM 1472 O O . ASN A 1 192 ? -4.455 -16.968 10.526 1.00 81.75 192 ASN A O 1
ATOM 1476 N N . LEU A 1 193 ? -6.030 -18.450 11.169 1.00 83.44 193 LEU A N 1
ATOM 1477 C CA . LEU A 1 193 ? -5.571 -19.580 10.355 1.00 83.44 193 LEU A CA 1
ATOM 1478 C C . LEU A 1 193 ? -5.487 -19.234 8.860 1.00 83.44 193 LEU A C 1
ATOM 1480 O O . LEU A 1 193 ? -4.492 -19.557 8.222 1.00 83.44 193 LEU A O 1
ATOM 1484 N N . ALA A 1 194 ? -6.454 -18.486 8.320 1.00 83.88 194 ALA A N 1
ATOM 1485 C CA . ALA A 1 194 ? -6.470 -18.144 6.896 1.00 83.88 194 ALA A CA 1
ATOM 1486 C C . ALA A 1 194 ? -5.272 -17.263 6.496 1.00 83.88 194 ALA A C 1
ATOM 1488 O O . ALA A 1 194 ? -4.649 -17.468 5.454 1.00 83.88 194 ALA A O 1
ATOM 1489 N N . THR A 1 195 ? -4.902 -16.302 7.350 1.00 79.38 195 THR A N 1
ATOM 1490 C CA . THR A 1 195 ? -3.712 -15.466 7.116 1.00 79.38 195 THR A CA 1
ATOM 1491 C C . THR A 1 195 ? -2.414 -16.251 7.266 1.00 79.38 195 THR A C 1
ATOM 1493 O O . THR A 1 195 ? -1.431 -15.954 6.589 1.00 79.38 195 THR A O 1
ATOM 1496 N N . ARG A 1 196 ? -2.413 -17.280 8.120 1.00 84.25 196 ARG A N 1
ATOM 1497 C CA . ARG A 1 196 ? -1.261 -18.156 8.330 1.00 84.25 196 ARG A CA 1
ATOM 1498 C C . ARG A 1 196 ? -0.990 -19.027 7.106 1.00 84.25 196 ARG A C 1
ATOM 1500 O O . ARG A 1 196 ? 0.173 -19.175 6.749 1.00 84.25 196 ARG A O 1
ATOM 1507 N N . ASP A 1 197 ? -2.022 -19.549 6.451 1.00 87.81 197 ASP A N 1
ATOM 1508 C CA . ASP A 1 197 ? -1.852 -20.368 5.244 1.00 87.81 197 ASP A CA 1
ATOM 1509 C C . ASP A 1 197 ? -1.276 -19.545 4.089 1.00 87.81 197 ASP A C 1
ATOM 1511 O O . ASP A 1 197 ? -0.316 -19.970 3.443 1.00 87.81 197 ASP A O 1
ATOM 1515 N N . LYS A 1 198 ? -1.783 -18.317 3.893 1.00 85.12 198 LYS A N 1
ATOM 1516 C CA . LYS A 1 198 ? -1.189 -17.359 2.948 1.00 85.12 198 LYS A CA 1
ATOM 1517 C C . LYS A 1 198 ? 0.274 -17.095 3.300 1.00 85.12 198 LYS A C 1
ATOM 1519 O O . LYS A 1 198 ? 1.144 -17.270 2.454 1.00 85.12 198 LYS A O 1
ATOM 1524 N N . LEU A 1 199 ? 0.570 -16.728 4.549 1.00 84.62 199 LEU A N 1
ATOM 1525 C CA . LEU A 1 199 ? 1.940 -16.473 4.998 1.00 84.62 199 LEU A CA 1
ATOM 1526 C C . LEU A 1 199 ? 2.857 -17.665 4.721 1.00 84.62 199 LEU A C 1
ATOM 1528 O O . LEU A 1 199 ? 3.948 -17.483 4.192 1.00 84.62 199 LEU A O 1
ATOM 1532 N N . HIS A 1 200 ? 2.417 -18.872 5.070 1.00 86.25 200 HIS A N 1
ATOM 1533 C CA . HIS A 1 200 ? 3.184 -20.088 4.855 1.00 86.25 200 HIS A CA 1
ATOM 1534 C C . HIS A 1 200 ? 3.445 -20.310 3.368 1.00 86.25 200 HIS A C 1
ATOM 1536 O O . HIS A 1 200 ? 4.559 -20.657 3.002 1.00 86.25 200 HIS A O 1
ATOM 1542 N N . PHE A 1 201 ? 2.463 -20.049 2.504 1.00 88.00 201 PHE A N 1
ATOM 1543 C CA . PHE A 1 201 ? 2.657 -20.067 1.058 1.00 88.00 201 PHE A CA 1
ATOM 1544 C C . PHE A 1 201 ? 3.694 -19.029 0.595 1.00 88.00 201 PHE A C 1
ATOM 1546 O O . PHE A 1 201 ? 4.571 -19.359 -0.199 1.00 88.00 201 PHE A O 1
ATOM 1553 N N . HIS A 1 202 ? 3.654 -17.797 1.111 1.00 84.44 202 HIS A N 1
ATOM 1554 C CA . HIS A 1 202 ? 4.639 -16.763 0.771 1.00 84.44 202 HIS A CA 1
ATOM 1555 C C . HIS A 1 202 ? 6.047 -17.119 1.265 1.00 84.44 202 HIS A C 1
ATOM 1557 O O . HIS A 1 202 ? 7.014 -16.947 0.528 1.00 84.44 202 HIS A O 1
ATOM 1563 N N . VAL A 1 203 ? 6.173 -17.645 2.484 1.00 85.44 203 VAL A N 1
ATOM 1564 C CA . VAL A 1 203 ? 7.445 -18.120 3.044 1.00 85.44 203 VAL A CA 1
ATOM 1565 C C . VAL A 1 203 ? 7.961 -19.322 2.257 1.00 85.44 203 VAL A C 1
ATOM 1567 O O . VAL A 1 203 ? 9.134 -19.336 1.900 1.00 85.44 203 VAL A O 1
ATOM 1570 N N . ASP A 1 204 ? 7.098 -20.284 1.923 1.00 87.81 204 ASP A N 1
ATOM 1571 C CA . ASP A 1 204 ? 7.451 -21.428 1.077 1.00 87.81 204 ASP A CA 1
ATOM 1572 C C . ASP A 1 204 ? 7.952 -20.956 -0.287 1.00 87.81 204 ASP A C 1
ATOM 1574 O O . ASP A 1 204 ? 8.966 -21.444 -0.762 1.00 87.81 204 ASP A O 1
ATOM 1578 N N . LEU A 1 205 ? 7.317 -19.946 -0.886 1.00 84.38 205 LEU A N 1
ATOM 1579 C CA . LEU A 1 205 ? 7.758 -19.386 -2.161 1.00 84.38 205 LEU A CA 1
ATOM 1580 C C . LEU A 1 205 ? 9.120 -18.675 -2.065 1.00 84.38 205 LEU A C 1
ATOM 1582 O O . LEU A 1 205 ? 9.885 -18.702 -3.028 1.00 84.38 205 LEU A O 1
ATOM 1586 N N . LEU A 1 206 ? 9.424 -18.041 -0.927 1.00 81.00 206 LEU A N 1
ATOM 1587 C CA . LEU A 1 206 ? 10.712 -17.382 -0.677 1.00 81.00 206 LEU A CA 1
ATOM 1588 C C . LEU A 1 206 ? 11.840 -18.388 -0.404 1.00 81.00 206 LEU A C 1
ATOM 1590 O O . LEU A 1 206 ? 12.965 -18.172 -0.848 1.00 81.00 206 LEU A O 1
ATOM 1594 N N . LEU A 1 207 ? 11.549 -19.468 0.325 1.00 84.50 207 LEU A N 1
ATOM 1595 C CA . LEU A 1 207 ? 12.510 -20.528 0.652 1.00 84.50 207 LEU A CA 1
ATOM 1596 C C . LEU A 1 207 ? 12.713 -21.500 -0.517 1.00 84.50 207 LEU A C 1
ATOM 1598 O O . LEU A 1 207 ? 13.827 -21.952 -0.771 1.00 84.50 207 LEU A O 1
ATOM 1602 N N . HIS A 1 208 ? 11.636 -21.789 -1.244 1.00 85.31 208 HIS A N 1
ATOM 1603 C CA . HIS A 1 208 ? 11.573 -22.717 -2.364 1.00 85.31 208 HIS A CA 1
ATOM 1604 C C . HIS A 1 208 ? 10.992 -21.996 -3.586 1.00 85.31 208 HIS A C 1
ATOM 1606 O O . HIS A 1 208 ? 9.821 -22.191 -3.934 1.00 85.31 208 HIS A O 1
ATOM 1612 N N . PRO A 1 209 ? 11.784 -21.158 -4.279 1.00 77.81 209 PRO A N 1
ATOM 1613 C CA . PRO A 1 209 ? 11.334 -20.540 -5.516 1.00 77.81 209 PRO A CA 1
ATOM 1614 C C . PRO A 1 209 ? 11.001 -21.640 -6.534 1.00 77.81 209 PRO A C 1
ATOM 1616 O O . PRO A 1 209 ? 11.878 -22.229 -7.156 1.00 77.81 209 PRO A O 1
ATOM 1619 N N . ARG A 1 210 ? 9.706 -21.938 -6.714 1.00 78.12 210 ARG A N 1
ATOM 1620 C CA . ARG A 1 210 ? 9.217 -22.991 -7.630 1.00 78.12 210 ARG A CA 1
ATOM 1621 C C . ARG A 1 210 ? 9.345 -22.622 -9.108 1.00 78.12 210 ARG A C 1
ATOM 1623 O O . ARG A 1 210 ? 8.952 -23.394 -9.979 1.00 78.12 210 ARG A O 1
ATOM 1630 N N . ARG A 1 211 ? 9.848 -21.425 -9.402 1.00 63.25 211 ARG A N 1
ATOM 1631 C CA . ARG A 1 211 ? 10.218 -21.014 -10.753 1.00 63.25 211 ARG A CA 1
ATOM 1632 C C . ARG A 1 211 ? 11.723 -21.207 -10.892 1.00 63.25 211 ARG A C 1
ATOM 1634 O O . ARG A 1 211 ? 12.433 -20.784 -9.977 1.00 63.25 211 ARG A O 1
ATOM 1641 N N . PRO A 1 212 ? 12.207 -21.797 -12.005 1.00 71.19 212 PRO A N 1
ATOM 1642 C CA . PRO A 1 212 ? 13.627 -21.778 -12.328 1.00 71.19 212 PRO A CA 1
ATOM 1643 C C . PRO A 1 212 ? 14.141 -20.362 -12.075 1.00 71.19 212 PRO A C 1
ATOM 1645 O O . PRO A 1 212 ? 13.451 -19.421 -12.494 1.00 71.19 212 PRO A O 1
ATOM 1648 N N . PRO A 1 213 ? 15.250 -20.185 -11.331 1.00 63.03 213 PRO A N 1
ATOM 1649 C CA . PRO A 1 213 ? 15.754 -18.856 -11.028 1.00 63.03 213 PRO A CA 1
ATOM 1650 C C . PRO A 1 213 ? 15.809 -18.107 -12.347 1.00 63.03 213 PRO A C 1
ATOM 1652 O O . PRO A 1 213 ? 16.390 -18.625 -13.304 1.00 63.03 213 PRO A O 1
ATOM 1655 N N . PHE A 1 214 ? 15.117 -16.961 -12.425 1.00 59.72 214 PHE A N 1
ATOM 1656 C CA . PHE A 1 214 ? 15.175 -16.124 -13.615 1.00 59.72 214 PHE A CA 1
ATOM 1657 C C . PHE A 1 214 ? 16.653 -15.980 -13.918 1.00 59.72 214 PHE A C 1
ATOM 1659 O O . PHE A 1 214 ? 17.384 -15.448 -13.077 1.00 59.72 214 PHE A O 1
ATOM 1666 N N . VAL A 1 215 ? 17.087 -16.559 -15.044 1.00 63.34 215 VAL A N 1
ATOM 1667 C CA . VAL A 1 215 ? 18.455 -16.430 -15.528 1.00 63.34 215 VAL A CA 1
ATOM 1668 C C . VAL A 1 215 ? 18.640 -14.934 -15.561 1.00 63.34 215 VAL A C 1
ATOM 1670 O O . VAL A 1 215 ? 17.978 -14.267 -16.360 1.00 63.34 215 VAL A O 1
ATOM 1673 N N . ARG A 1 216 ? 19.372 -14.391 -14.575 1.00 57.97 216 ARG A N 1
ATOM 1674 C CA . ARG A 1 216 ? 19.566 -12.951 -14.477 1.00 57.97 216 ARG A CA 1
ATOM 1675 C C . ARG A 1 216 ? 20.040 -12.583 -15.860 1.00 57.97 216 ARG A C 1
ATOM 1677 O O . ARG A 1 216 ? 21.028 -13.161 -16.316 1.00 57.97 216 ARG A O 1
ATOM 1684 N N . MET A 1 217 ? 19.300 -11.712 -16.545 1.00 56.06 217 MET A N 1
ATOM 1685 C CA . MET A 1 217 ? 19.880 -11.065 -17.702 1.00 56.06 217 MET A CA 1
ATOM 1686 C C . MET A 1 217 ? 21.174 -10.492 -17.159 1.00 56.06 217 MET A C 1
ATOM 1688 O O . MET A 1 217 ? 21.137 -9.686 -16.224 1.00 56.06 217 MET A O 1
ATOM 1692 N N . LEU A 1 218 ? 22.295 -11.064 -17.612 1.00 57.72 218 LEU A N 1
ATOM 1693 C CA . LEU A 1 218 ? 23.608 -10.558 -17.268 1.00 57.72 218 LEU A CA 1
ATOM 1694 C C . LEU A 1 218 ? 23.498 -9.050 -17.476 1.00 57.72 218 LEU A C 1
ATOM 1696 O O . LEU A 1 218 ? 22.935 -8.662 -18.511 1.00 57.72 218 LEU A O 1
ATOM 1700 N N . PRO A 1 219 ? 23.880 -8.229 -16.476 1.00 57.50 219 PRO A N 1
ATOM 1701 C CA . PRO A 1 219 ? 23.816 -6.782 -16.615 1.00 57.50 219 PRO A CA 1
ATOM 1702 C C . PRO A 1 219 ? 24.334 -6.450 -18.007 1.00 57.50 219 PRO A C 1
ATOM 1704 O O . PRO A 1 219 ? 25.379 -6.976 -18.402 1.00 57.50 219 PRO A O 1
ATOM 1707 N N . THR A 1 220 ? 23.509 -5.740 -18.784 1.00 53.19 220 THR A N 1
ATOM 1708 C CA . THR A 1 220 ? 23.785 -5.444 -20.191 1.00 53.19 220 THR A CA 1
ATOM 1709 C C . THR A 1 220 ? 25.242 -5.045 -20.291 1.00 53.19 220 THR A C 1
ATOM 1711 O O . THR A 1 220 ? 25.673 -4.187 -19.529 1.00 53.19 220 THR A O 1
ATOM 1714 N N . VAL A 1 221 ? 26.009 -5.708 -21.157 1.00 56.19 221 VAL A N 1
ATOM 1715 C CA . VAL A 1 221 ? 27.476 -5.567 -21.207 1.00 56.19 221 VAL A CA 1
ATOM 1716 C C . VAL A 1 221 ? 27.891 -4.094 -21.352 1.00 56.19 221 VAL A C 1
ATOM 1718 O O . VAL A 1 221 ? 28.950 -3.709 -20.884 1.00 56.19 221 VAL A O 1
ATOM 1721 N N . GLU A 1 222 ? 27.002 -3.243 -21.867 1.00 57.53 222 GLU A N 1
ATOM 1722 C CA . GLU A 1 222 ? 27.118 -1.781 -21.897 1.00 57.53 222 GLU A CA 1
ATOM 1723 C C . GLU A 1 222 ? 27.321 -1.118 -20.514 1.00 57.53 222 GLU A C 1
ATOM 1725 O O . GLU A 1 222 ? 28.029 -0.123 -20.430 1.00 57.53 222 GLU A O 1
ATOM 1730 N N . SER A 1 223 ? 26.779 -1.666 -19.416 1.00 54.47 223 SER A N 1
ATOM 1731 C CA . SER A 1 223 ? 27.020 -1.189 -18.038 1.00 54.47 223 SER A CA 1
ATOM 1732 C C . SER A 1 223 ? 28.230 -1.840 -17.359 1.00 54.47 223 SER A C 1
ATOM 1734 O O . SER A 1 223 ? 28.620 -1.417 -16.276 1.00 54.47 223 SER A O 1
ATOM 1736 N N . LEU A 1 224 ? 28.783 -2.900 -17.956 1.00 50.91 224 LEU A N 1
ATOM 1737 C CA . LEU A 1 224 ? 30.085 -3.480 -17.595 1.00 50.91 224 LEU A CA 1
ATOM 1738 C C . LEU A 1 224 ? 31.194 -3.008 -18.536 1.00 50.91 224 LEU A C 1
ATOM 1740 O O . LEU A 1 224 ? 32.340 -3.432 -18.394 1.00 50.91 224 LEU A O 1
ATOM 1744 N N . SER A 1 225 ? 30.865 -2.132 -19.486 1.00 53.16 225 SER A N 1
ATOM 1745 C CA . SER A 1 225 ? 31.848 -1.393 -20.246 1.00 53.16 225 SER A CA 1
ATOM 1746 C C . SER A 1 225 ? 32.491 -0.438 -19.253 1.00 53.16 225 SER A C 1
ATOM 1748 O O . SER A 1 225 ? 32.011 0.678 -19.063 1.00 53.16 225 SER A O 1
ATOM 1750 N N . LEU A 1 226 ? 33.526 -0.924 -18.559 1.00 54.09 226 LEU A N 1
ATOM 1751 C CA . LEU A 1 226 ? 34.471 -0.103 -17.820 1.00 54.09 226 LEU A CA 1
ATOM 1752 C C . LEU A 1 226 ? 34.825 1.035 -18.764 1.00 54.09 226 LEU A C 1
ATOM 1754 O O . LEU A 1 226 ? 35.434 0.832 -19.817 1.00 54.09 226 LEU A O 1
ATOM 1758 N N . VAL A 1 227 ? 34.283 2.212 -18.465 1.00 53.97 227 VAL A N 1
ATOM 1759 C CA . VAL A 1 227 ? 34.523 3.398 -19.269 1.00 53.97 227 VAL A CA 1
ATOM 1760 C C . VAL A 1 227 ? 36.035 3.550 -19.259 1.00 53.97 227 VAL A C 1
ATOM 1762 O O . VAL A 1 227 ? 36.630 3.528 -18.186 1.00 53.97 227 VAL A O 1
ATOM 1765 N N . SER A 1 228 ? 36.677 3.712 -20.416 1.00 61.50 228 SER A N 1
ATOM 1766 C CA . SER A 1 228 ? 38.139 3.871 -20.508 1.00 61.50 228 SER A CA 1
ATOM 1767 C C . SER A 1 228 ? 38.690 4.978 -19.586 1.00 61.50 228 SER A C 1
ATOM 1769 O O . SER A 1 228 ? 39.889 5.037 -19.327 1.00 61.50 228 SER A O 1
ATOM 1771 N N . ALA A 1 229 ? 37.804 5.857 -19.101 1.00 68.31 229 ALA A N 1
ATOM 1772 C CA . ALA A 1 229 ? 38.049 6.886 -18.102 1.00 68.31 229 ALA A CA 1
ATOM 1773 C C . ALA A 1 229 ? 38.342 6.358 -16.678 1.00 68.31 229 ALA A C 1
ATOM 1775 O O . ALA A 1 229 ? 39.072 7.027 -15.956 1.00 68.31 229 ALA A O 1
ATOM 1776 N N . GLU A 1 230 ? 37.815 5.197 -16.271 1.00 67.31 230 GLU A N 1
ATOM 1777 C CA . GLU A 1 230 ? 38.081 4.563 -14.961 1.00 67.31 230 GLU A CA 1
ATOM 1778 C C . GLU A 1 230 ? 39.118 3.425 -15.035 1.00 67.31 230 GLU A C 1
ATOM 1780 O O . GLU A 1 230 ? 39.476 2.843 -14.015 1.00 67.31 230 GLU A O 1
ATOM 1785 N N . GLU A 1 231 ? 39.640 3.123 -16.228 1.00 81.12 231 GLU A N 1
ATOM 1786 C CA . GLU A 1 231 ? 40.666 2.095 -16.427 1.00 81.12 231 GLU A CA 1
ATOM 1787 C C . GLU A 1 231 ? 41.964 2.455 -15.679 1.00 81.12 231 GLU A C 1
ATOM 1789 O O . GLU A 1 231 ? 42.586 3.503 -15.924 1.00 81.12 231 GLU A O 1
ATOM 1794 N N . SER A 1 232 ? 42.404 1.554 -14.795 1.00 84.81 232 SER A N 1
ATOM 1795 C CA . SER A 1 232 ? 43.676 1.702 -14.082 1.00 84.81 232 SER A CA 1
ATOM 1796 C C . SER A 1 232 ? 44.871 1.638 -15.045 1.00 84.81 232 SER A C 1
ATOM 1798 O O . SER A 1 232 ? 44.799 1.089 -16.145 1.00 84.81 232 SER A O 1
ATOM 1800 N N . THR A 1 233 ? 46.014 2.201 -14.651 1.00 88.12 233 THR A N 1
ATOM 1801 C CA . THR A 1 233 ? 47.231 2.172 -15.482 1.00 88.12 233 THR A CA 1
ATOM 1802 C C . THR A 1 233 ? 47.741 0.753 -15.735 1.00 88.12 233 THR A C 1
ATOM 1804 O O . THR A 1 233 ? 48.238 0.479 -16.825 1.00 88.12 233 THR A O 1
ATOM 1807 N N . GLU A 1 234 ? 47.595 -0.145 -14.760 1.00 89.19 234 GLU A N 1
ATOM 1808 C CA . GLU A 1 234 ? 47.970 -1.557 -14.872 1.00 89.19 234 GLU A CA 1
ATOM 1809 C C . GLU A 1 234 ? 47.069 -2.296 -15.865 1.00 89.19 234 GLU A C 1
ATOM 1811 O O . GLU A 1 234 ? 47.554 -3.005 -16.748 1.00 89.19 234 GLU A O 1
ATOM 1816 N N . GLU A 1 235 ? 45.760 -2.063 -15.787 1.00 83.56 235 GLU A N 1
ATOM 1817 C CA . GLU A 1 235 ? 44.790 -2.641 -16.716 1.00 83.56 235 GLU A CA 1
ATOM 1818 C C . GLU A 1 235 ? 45.042 -2.153 -18.149 1.00 83.56 235 GLU A C 1
ATOM 1820 O O . GLU A 1 235 ? 45.106 -2.961 -19.078 1.00 83.56 235 GLU A O 1
ATOM 1825 N N . ARG A 1 236 ? 45.337 -0.856 -18.316 1.00 87.19 236 ARG A N 1
ATOM 1826 C CA . ARG A 1 236 ? 45.732 -0.273 -19.606 1.00 87.19 236 ARG A CA 1
ATOM 1827 C C . ARG A 1 236 ? 47.000 -0.899 -20.169 1.00 87.19 236 ARG A C 1
ATOM 1829 O O . ARG A 1 236 ? 47.041 -1.218 -21.356 1.00 87.19 236 ARG A O 1
ATOM 1836 N N . ALA A 1 237 ? 48.027 -1.075 -19.339 1.00 90.56 237 ALA A N 1
ATOM 1837 C CA . ALA A 1 237 ? 49.281 -1.702 -19.745 1.00 90.56 237 ALA A CA 1
ATOM 1838 C C . ALA A 1 237 ? 49.066 -3.165 -20.154 1.00 90.56 237 ALA A C 1
ATOM 1840 O O . ALA A 1 237 ? 49.644 -3.623 -21.137 1.00 90.56 237 ALA A O 1
ATOM 1841 N N . THR A 1 238 ? 48.184 -3.875 -19.450 1.00 88.00 238 THR A N 1
ATOM 1842 C CA . THR A 1 238 ? 47.819 -5.260 -19.767 1.00 88.00 238 THR A CA 1
ATOM 1843 C C . THR A 1 238 ? 47.035 -5.341 -21.079 1.00 88.00 238 THR A C 1
ATOM 1845 O O . THR A 1 238 ? 47.295 -6.197 -21.918 1.00 88.00 238 THR A O 1
ATOM 1848 N N . ARG A 1 239 ? 46.110 -4.407 -21.324 1.00 86.50 239 ARG A N 1
ATOM 1849 C CA . ARG A 1 239 ? 45.361 -4.340 -22.586 1.00 86.50 239 ARG A CA 1
ATOM 1850 C C . ARG A 1 239 ? 46.261 -4.007 -23.777 1.00 86.50 239 ARG A C 1
ATOM 1852 O O . ARG A 1 239 ? 46.079 -4.575 -24.851 1.00 86.50 239 ARG A O 1
ATOM 1859 N N . GLN A 1 240 ? 47.238 -3.121 -23.579 1.00 89.25 240 GLN A N 1
ATOM 1860 C CA . GLN A 1 240 ? 48.260 -2.798 -24.578 1.00 89.25 240 GLN A CA 1
ATOM 1861 C C . GLN A 1 240 ? 49.201 -3.979 -24.839 1.00 89.25 240 GLN A C 1
ATOM 1863 O O . GLN A 1 240 ? 49.513 -4.250 -25.993 1.00 89.25 240 GLN A O 1
ATOM 1868 N N . SER A 1 241 ? 49.630 -4.708 -23.802 1.00 91.81 241 SER A N 1
ATOM 1869 C CA . SER A 1 241 ? 50.530 -5.860 -23.967 1.00 91.81 241 SER A CA 1
ATOM 1870 C C . SER A 1 241 ? 49.859 -7.056 -24.646 1.00 91.81 241 SER A C 1
ATOM 1872 O O . SER A 1 241 ? 50.538 -7.850 -25.291 1.00 91.81 241 SER A O 1
ATOM 1874 N N . LEU A 1 242 ? 48.533 -7.159 -24.536 1.00 89.12 242 LEU A N 1
ATOM 1875 C CA . LEU A 1 242 ? 47.713 -8.158 -25.224 1.00 89.12 242 LEU A CA 1
ATOM 1876 C C . LEU A 1 242 ? 47.241 -7.715 -26.620 1.00 89.12 242 LEU A C 1
ATOM 1878 O O . LEU A 1 242 ? 46.493 -8.452 -27.257 1.00 89.12 242 LEU A O 1
ATOM 1882 N N . ASP A 1 243 ? 47.643 -6.527 -27.081 1.00 84.81 243 ASP A N 1
ATOM 1883 C CA . ASP A 1 243 ? 47.248 -5.940 -28.371 1.00 84.81 243 ASP A CA 1
ATOM 1884 C C . ASP A 1 243 ? 45.715 -5.842 -28.565 1.00 84.81 243 ASP A C 1
ATOM 1886 O O . ASP A 1 243 ? 45.180 -5.819 -29.670 1.00 84.81 243 ASP A O 1
ATOM 1890 N N . LEU A 1 244 ? 44.976 -5.747 -27.452 1.00 75.69 244 LEU A N 1
ATOM 1891 C CA . LEU A 1 244 ? 43.514 -5.598 -27.406 1.00 75.69 244 LEU A CA 1
ATOM 1892 C C . LEU A 1 244 ? 43.081 -4.128 -27.542 1.00 75.69 244 LEU A C 1
ATOM 1894 O O . LEU A 1 244 ? 41.985 -3.729 -27.134 1.00 75.69 244 LEU A O 1
ATOM 1898 N N . VAL A 1 245 ? 43.955 -3.284 -28.090 1.00 76.81 245 VAL A N 1
ATOM 1899 C CA . VAL A 1 245 ? 43.620 -1.906 -28.429 1.00 76.81 245 VAL A CA 1
ATOM 1900 C C . VAL A 1 245 ? 42.710 -1.972 -29.645 1.00 76.81 245 VAL A C 1
ATOM 1902 O O . VAL A 1 245 ? 43.173 -2.154 -30.767 1.00 76.81 245 VAL A O 1
ATOM 1905 N N . PHE A 1 246 ? 41.397 -1.851 -29.423 1.00 68.12 246 PHE A N 1
ATOM 1906 C CA . PHE A 1 246 ? 40.442 -1.656 -30.508 1.00 68.12 246 PHE A CA 1
ATOM 1907 C C . PHE A 1 246 ? 40.950 -0.503 -31.361 1.00 68.12 246 PHE A C 1
ATOM 1909 O O . PHE A 1 246 ? 40.982 0.640 -30.902 1.00 68.12 246 PHE A O 1
ATOM 1916 N N . GLY A 1 247 ? 41.410 -0.833 -32.569 1.00 60.09 247 GLY A N 1
ATOM 1917 C CA . GLY A 1 247 ? 41.857 0.147 -33.535 1.00 60.09 247 GLY A CA 1
ATOM 1918 C C . GLY A 1 247 ? 40.771 1.199 -33.637 1.00 60.09 247 GLY A C 1
ATOM 1919 O O . GLY A 1 247 ? 39.643 0.895 -34.028 1.00 60.09 247 GLY A O 1
ATOM 1920 N N . ASN A 1 248 ? 41.106 2.414 -33.207 1.00 54.38 248 ASN A N 1
ATOM 1921 C CA . ASN A 1 248 ? 40.307 3.601 -33.422 1.00 54.38 248 ASN A CA 1
ATOM 1922 C C . ASN A 1 248 ? 40.222 3.747 -34.943 1.00 54.38 248 ASN A C 1
ATOM 1924 O O . ASN A 1 248 ? 41.073 4.370 -35.571 1.00 54.38 248 ASN A O 1
ATOM 1928 N N . ARG A 1 249 ? 39.252 3.066 -35.556 1.00 49.34 249 ARG A N 1
ATOM 1929 C CA . ARG A 1 249 ? 38.916 3.231 -36.959 1.00 49.34 249 ARG A CA 1
ATOM 1930 C C . ARG A 1 249 ? 38.343 4.627 -37.038 1.00 49.34 249 ARG A C 1
ATOM 1932 O O . ARG A 1 249 ? 37.178 4.829 -36.720 1.00 49.34 249 ARG A O 1
ATOM 1939 N N . GLU A 1 250 ? 39.239 5.555 -37.337 1.00 51.91 250 GLU A N 1
ATOM 1940 C CA . GLU A 1 250 ? 39.051 6.974 -37.582 1.00 51.91 250 GLU A CA 1
ATOM 1941 C C . GLU A 1 250 ? 37.615 7.274 -38.031 1.00 51.91 250 GLU A C 1
ATOM 1943 O O . GLU A 1 250 ? 37.283 7.239 -39.215 1.00 51.91 250 GLU A O 1
ATOM 1948 N N . MET A 1 251 ? 36.730 7.581 -37.078 1.00 50.12 251 MET A N 1
ATOM 1949 C CA . MET A 1 251 ? 35.600 8.437 -37.397 1.00 50.12 251 MET A CA 1
ATOM 1950 C C . MET A 1 251 ? 36.227 9.798 -37.633 1.00 50.12 251 MET A C 1
ATOM 1952 O O . MET A 1 251 ? 36.586 10.494 -36.685 1.00 50.12 251 MET A O 1
ATOM 1956 N N . CYS A 1 252 ? 36.432 10.102 -38.916 1.00 45.28 252 CYS A N 1
ATOM 1957 C CA . CYS A 1 252 ? 36.803 11.404 -39.431 1.00 45.28 252 CYS A CA 1
ATOM 1958 C C . CYS A 1 252 ? 36.114 12.498 -38.615 1.00 45.28 252 CYS A C 1
ATOM 1960 O O . CYS A 1 252 ? 34.915 12.747 -38.761 1.00 45.28 252 CYS A O 1
ATOM 1962 N N . ALA A 1 253 ? 36.897 13.176 -37.781 1.00 46.78 253 ALA A N 1
ATOM 1963 C CA . ALA A 1 253 ? 36.594 14.534 -37.404 1.00 46.78 253 ALA A CA 1
ATOM 1964 C C . ALA A 1 253 ? 36.601 15.341 -38.708 1.00 46.78 253 ALA A C 1
ATOM 1966 O O . ALA A 1 253 ? 37.653 15.612 -39.282 1.00 46.78 253 ALA A O 1
ATOM 1967 N N . PHE A 1 254 ? 35.413 15.661 -39.220 1.00 46.62 254 PHE A N 1
ATOM 1968 C CA . PHE A 1 254 ? 35.242 16.708 -40.218 1.00 46.62 254 PHE A CA 1
ATOM 1969 C C . PHE A 1 254 ? 35.565 18.040 -39.541 1.00 46.62 254 PHE A C 1
ATOM 1971 O O . PHE A 1 254 ? 34.684 18.761 -39.079 1.00 46.62 254 PHE A O 1
ATOM 1978 N N . THR A 1 255 ? 36.854 18.346 -39.446 1.00 47.25 255 THR A N 1
ATOM 1979 C CA . THR A 1 255 ? 37.335 19.689 -39.158 1.00 47.25 255 THR A CA 1
ATOM 1980 C C . THR A 1 255 ? 37.166 20.490 -40.442 1.00 47.25 255 THR A C 1
ATOM 1982 O O . THR A 1 255 ? 37.904 20.326 -41.410 1.00 47.25 255 THR A O 1
ATOM 1985 N N . SER A 1 256 ? 36.129 21.316 -40.485 1.00 51.62 256 SER A N 1
ATOM 1986 C CA . SER A 1 256 ? 35.945 22.331 -41.513 1.00 51.62 256 SER A CA 1
ATOM 1987 C C . SER A 1 256 ? 36.983 23.442 -41.322 1.00 51.62 256 SER A C 1
ATOM 1989 O O . SER A 1 256 ? 36.762 24.355 -40.526 1.00 51.62 256 SER A O 1
ATOM 1991 N N . GLU A 1 257 ? 38.102 23.366 -42.044 1.00 49.59 257 GLU A N 1
ATOM 1992 C CA . GLU A 1 257 ? 38.982 24.513 -42.302 1.00 49.59 257 GLU A CA 1
ATOM 1993 C C . GLU A 1 257 ? 38.612 25.185 -43.640 1.00 49.59 257 GLU A C 1
ATOM 1995 O O . GLU A 1 257 ? 38.322 24.489 -44.620 1.00 49.59 257 GLU A O 1
ATOM 2000 N N . PRO A 1 258 ? 38.603 26.530 -43.716 1.00 55.97 258 PRO A N 1
ATOM 2001 C CA . PRO A 1 258 ? 38.330 27.249 -44.949 1.00 55.97 258 PRO A CA 1
ATOM 2002 C C . PRO A 1 258 ? 39.551 27.271 -45.877 1.00 55.97 258 PRO A C 1
ATOM 2004 O O . PRO A 1 258 ? 40.649 27.680 -45.505 1.00 55.97 258 PRO A O 1
ATOM 2007 N N . GLN A 1 259 ? 39.302 26.866 -47.122 1.00 51.19 259 GLN A N 1
ATOM 2008 C CA . GLN A 1 259 ? 40.209 26.918 -48.266 1.00 51.19 259 GLN A CA 1
ATOM 2009 C C . GLN A 1 259 ? 40.831 28.306 -48.482 1.00 51.19 259 GLN A C 1
ATOM 2011 O O . GLN A 1 259 ? 40.102 29.283 -48.635 1.00 51.19 259 GLN A O 1
ATOM 2016 N N . THR A 1 260 ? 42.151 28.352 -48.706 1.00 52.59 260 THR A N 1
ATOM 2017 C CA . THR A 1 260 ? 42.719 29.217 -49.756 1.00 52.59 260 THR A CA 1
ATOM 2018 C C . THR A 1 260 ? 44.018 28.650 -50.352 1.00 52.59 260 THR A C 1
ATOM 2020 O O . THR A 1 260 ? 45.028 28.529 -49.674 1.00 52.59 260 THR A O 1
ATOM 2023 N N . HIS A 1 261 ? 43.944 28.423 -51.667 1.00 50.69 261 HIS A N 1
ATOM 2024 C CA . H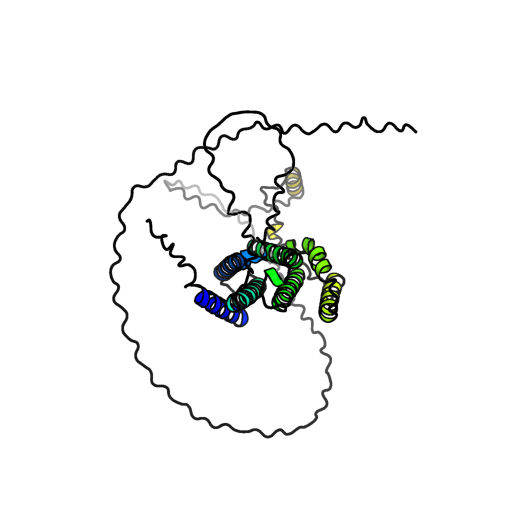IS A 1 261 ? 44.986 28.344 -52.702 1.00 50.69 261 HIS A CA 1
ATOM 2025 C C . HIS A 1 261 ? 45.778 27.051 -53.014 1.00 50.69 261 HIS A C 1
ATOM 2027 O O . HIS A 1 261 ? 46.116 26.290 -52.112 1.00 50.69 261 HIS A O 1
ATOM 2033 N N . PRO A 1 262 ? 46.049 26.799 -54.325 1.00 63.88 262 PRO A N 1
ATOM 2034 C CA . PRO A 1 262 ? 46.482 25.506 -54.849 1.00 63.88 262 PRO A CA 1
ATOM 2035 C C . PRO A 1 262 ? 47.960 25.483 -55.271 1.00 63.88 262 PRO A C 1
ATOM 2037 O O . PRO A 1 262 ? 48.469 26.453 -55.828 1.00 63.88 262 PRO A O 1
ATOM 2040 N N . GLU A 1 263 ? 48.597 24.320 -55.155 1.00 50.97 263 GLU A N 1
ATOM 2041 C CA . GLU A 1 263 ? 49.756 23.968 -55.979 1.00 50.97 263 GLU A CA 1
ATOM 2042 C C . GLU A 1 263 ? 49.724 22.460 -56.300 1.00 50.97 263 GLU A C 1
ATOM 2044 O O . GLU A 1 263 ? 49.355 21.664 -55.431 1.00 50.97 263 GLU A O 1
ATOM 2049 N N . PRO A 1 264 ? 50.020 22.039 -57.548 1.00 62.94 264 PRO A N 1
ATOM 2050 C CA . PRO A 1 264 ? 49.832 20.662 -57.971 1.00 62.94 264 PRO A CA 1
ATOM 2051 C C . PRO A 1 264 ? 51.118 19.860 -57.774 1.00 62.94 264 PRO A C 1
ATOM 2053 O O . PRO A 1 264 ? 52.132 20.134 -58.412 1.00 62.94 264 PRO A O 1
ATOM 2056 N N . VAL A 1 265 ? 51.058 18.803 -56.965 1.00 53.09 265 VAL A N 1
ATOM 2057 C CA . VAL A 1 265 ? 52.089 17.761 -56.976 1.00 53.09 265 VAL A CA 1
ATOM 2058 C C . VAL A 1 265 ? 51.436 16.408 -57.213 1.00 53.09 265 VAL A C 1
ATOM 2060 O O . VAL A 1 265 ? 50.690 15.868 -56.401 1.00 53.09 265 VAL A O 1
ATOM 2063 N N . ILE A 1 266 ? 51.730 15.901 -58.402 1.00 57.94 266 ILE A N 1
ATOM 2064 C CA . ILE A 1 266 ? 51.532 14.536 -58.866 1.00 57.94 266 ILE A CA 1
ATOM 2065 C C . ILE A 1 266 ? 52.362 13.613 -57.968 1.00 57.94 266 ILE A C 1
ATOM 2067 O O . ILE A 1 266 ? 53.556 13.857 -57.855 1.00 57.94 266 ILE A O 1
ATOM 2071 N N . HIS A 1 267 ? 51.778 12.553 -57.393 1.00 43.75 267 HIS A N 1
ATOM 2072 C CA . HIS A 1 267 ? 52.411 11.224 -57.343 1.00 43.75 267 HIS A CA 1
ATOM 2073 C C . HIS A 1 267 ? 51.485 10.115 -56.802 1.00 43.75 267 HIS A C 1
ATOM 2075 O O . HIS A 1 267 ? 51.076 10.106 -55.649 1.00 43.75 267 HIS A O 1
ATOM 2081 N N . ASN A 1 268 ? 51.244 9.156 -57.698 1.00 40.62 268 ASN A N 1
ATOM 2082 C CA . ASN A 1 268 ? 51.294 7.699 -57.544 1.00 40.62 268 ASN A CA 1
ATOM 2083 C C . ASN A 1 268 ? 50.460 6.977 -56.469 1.00 40.62 268 ASN A C 1
ATOM 2085 O O . ASN A 1 268 ? 50.827 6.849 -55.307 1.00 40.62 268 ASN A O 1
ATOM 2089 N N . SER A 1 269 ? 49.419 6.338 -57.001 1.00 43.81 269 SER A N 1
ATOM 2090 C CA . SER A 1 269 ? 48.841 5.034 -56.674 1.00 43.81 269 SER A CA 1
ATOM 2091 C C . SER A 1 269 ? 49.710 4.066 -55.860 1.00 43.81 269 SER A C 1
ATOM 2093 O O . SER A 1 269 ? 50.786 3.674 -56.306 1.00 43.81 269 SER A O 1
ATOM 2095 N N . LEU A 1 270 ? 49.129 3.533 -54.782 1.00 47.47 270 LEU A N 1
ATOM 2096 C CA . LEU A 1 270 ? 49.331 2.156 -54.324 1.00 47.47 270 LEU A CA 1
ATOM 2097 C C . LEU A 1 270 ? 47.986 1.619 -53.815 1.00 47.47 270 LEU A C 1
ATOM 2099 O O . LEU A 1 270 ? 47.510 1.952 -52.734 1.00 47.47 270 LEU A O 1
ATOM 2103 N N . THR A 1 271 ? 47.359 0.817 -54.667 1.00 47.53 271 THR A N 1
ATOM 2104 C CA . THR A 1 271 ? 46.270 -0.111 -54.360 1.00 47.53 271 THR A CA 1
ATOM 2105 C C . THR A 1 271 ? 46.722 -1.110 -53.299 1.00 47.53 271 THR A C 1
ATOM 2107 O O . THR A 1 271 ? 47.686 -1.840 -53.526 1.00 47.53 271 THR A O 1
ATOM 2110 N N . VAL A 1 272 ? 46.003 -1.177 -52.179 1.00 49.97 272 VAL A N 1
ATOM 2111 C CA . VAL A 1 272 ? 46.061 -2.305 -51.242 1.00 49.97 272 VAL A CA 1
ATOM 2112 C C . VAL A 1 272 ? 44.664 -2.906 -51.143 1.00 49.97 272 VAL A C 1
ATOM 2114 O O . VAL A 1 272 ? 43.683 -2.204 -50.895 1.00 49.97 272 VAL A O 1
ATOM 2117 N N . ASP A 1 273 ? 44.620 -4.207 -51.417 1.00 39.62 273 ASP A N 1
ATOM 2118 C CA . ASP A 1 273 ? 43.457 -5.082 -51.473 1.00 39.62 273 ASP A CA 1
ATOM 2119 C C . ASP A 1 273 ? 42.547 -4.965 -50.248 1.00 39.62 273 ASP A C 1
ATOM 2121 O O . ASP A 1 273 ? 42.950 -5.160 -49.100 1.00 39.62 273 ASP A O 1
ATOM 2125 N N . GLN A 1 274 ? 41.269 -4.714 -50.520 1.00 39.59 274 GLN A N 1
ATOM 2126 C CA . GLN A 1 274 ? 40.193 -4.765 -49.544 1.00 39.59 274 GLN A CA 1
ATOM 2127 C C . GLN A 1 274 ? 39.692 -6.211 -49.447 1.00 39.59 274 GLN A C 1
ATOM 2129 O O . GLN A 1 274 ? 38.754 -6.625 -50.130 1.00 39.59 274 GLN A O 1
ATOM 2134 N N . GLN A 1 275 ? 40.341 -7.003 -48.592 1.00 44.09 275 GLN A N 1
ATOM 2135 C CA . GLN A 1 275 ? 39.903 -8.358 -48.279 1.00 44.09 275 GLN A CA 1
ATOM 2136 C C . GLN A 1 275 ? 38.649 -8.296 -47.393 1.00 44.09 275 GLN A C 1
ATOM 2138 O O . GLN A 1 275 ? 38.681 -7.946 -46.214 1.00 44.09 275 GLN A O 1
ATOM 2143 N N . THR A 1 276 ? 37.513 -8.595 -48.017 1.00 40.69 276 THR A N 1
ATOM 2144 C CA . THR A 1 276 ? 36.185 -8.612 -47.402 1.00 40.69 276 THR A CA 1
ATOM 2145 C C . THR A 1 276 ? 36.073 -9.841 -46.498 1.00 40.69 276 THR A C 1
ATOM 2147 O O . THR A 1 276 ? 35.943 -10.959 -46.991 1.00 40.69 276 THR A O 1
ATOM 2150 N N . HIS A 1 277 ? 36.128 -9.658 -45.177 1.00 39.66 277 HIS A N 1
ATOM 2151 C CA . HIS A 1 277 ? 35.775 -10.715 -44.227 1.00 39.66 277 HIS A CA 1
ATOM 2152 C C . HIS A 1 277 ? 34.263 -10.679 -43.937 1.00 39.66 277 HIS A C 1
ATOM 2154 O O . HIS A 1 277 ? 33.728 -9.608 -43.636 1.00 39.66 277 HIS A O 1
ATOM 2160 N N . PRO A 1 278 ? 33.554 -11.820 -44.026 1.00 50.62 278 PRO A N 1
ATOM 2161 C CA . PRO A 1 278 ? 32.126 -11.887 -43.757 1.00 50.62 278 PRO A CA 1
ATOM 2162 C C . PRO A 1 278 ? 31.863 -11.732 -42.258 1.00 50.62 278 PRO A C 1
ATOM 2164 O O . PRO A 1 278 ? 32.379 -12.477 -41.428 1.00 50.62 278 PRO A O 1
ATOM 2167 N N . ASN A 1 279 ? 31.034 -10.745 -41.941 1.00 46.00 279 ASN A N 1
ATOM 2168 C CA . ASN A 1 279 ? 30.448 -10.504 -40.633 1.00 46.00 279 ASN A CA 1
ATOM 2169 C C . ASN A 1 279 ? 29.589 -11.719 -40.213 1.00 46.00 279 ASN A C 1
ATOM 2171 O O . ASN A 1 279 ? 28.601 -12.001 -40.900 1.00 46.00 279 ASN A O 1
ATOM 2175 N N . PRO A 1 280 ? 29.914 -12.458 -39.134 1.00 48.28 280 PRO A N 1
ATOM 2176 C CA . PRO A 1 280 ? 29.019 -13.479 -38.618 1.00 48.28 280 PRO A CA 1
ATOM 2177 C C . PRO A 1 280 ? 27.870 -12.790 -37.878 1.00 48.28 280 PRO A C 1
ATOM 2179 O O . PRO A 1 280 ? 27.999 -12.342 -36.740 1.00 48.28 280 PRO A O 1
ATOM 2182 N N . SER A 1 281 ? 26.726 -12.705 -38.552 1.00 49.66 281 SER A N 1
ATOM 2183 C CA . SER A 1 281 ? 25.446 -12.407 -37.913 1.00 49.66 281 SER A CA 1
ATOM 2184 C C . SER A 1 281 ? 25.210 -13.423 -36.787 1.00 49.66 281 SER A C 1
ATOM 2186 O O . SER A 1 281 ? 25.288 -14.626 -37.053 1.00 49.66 281 SER A O 1
ATOM 2188 N N . PRO A 1 282 ? 24.907 -13.011 -35.544 1.00 51.66 282 PRO A N 1
ATOM 2189 C CA . PRO A 1 282 ? 24.466 -13.953 -34.534 1.00 51.66 282 PRO A CA 1
ATOM 2190 C C . PRO A 1 282 ? 23.040 -14.385 -34.885 1.00 51.66 282 PRO A C 1
ATOM 2192 O O . PRO A 1 282 ? 22.065 -13.682 -34.607 1.00 51.66 282 PRO A O 1
ATOM 2195 N N . GLU A 1 283 ? 22.917 -15.553 -35.517 1.00 41.44 283 GLU A N 1
ATOM 2196 C CA . GLU A 1 283 ? 21.657 -16.281 -35.597 1.00 41.44 283 GLU A CA 1
ATOM 2197 C C . GLU A 1 283 ? 21.168 -16.554 -34.176 1.00 41.44 283 GLU A C 1
ATOM 2199 O O . GLU A 1 283 ? 21.670 -17.399 -33.433 1.00 41.44 283 GLU A O 1
ATOM 2204 N N . ARG A 1 284 ? 20.164 -15.778 -33.785 1.00 48.16 284 ARG A N 1
ATOM 2205 C CA . ARG A 1 284 ? 19.387 -15.977 -32.574 1.00 48.16 284 ARG A CA 1
ATOM 2206 C C . ARG A 1 284 ? 18.556 -17.242 -32.785 1.00 48.16 284 ARG A C 1
ATOM 2208 O O . ARG A 1 284 ? 17.432 -17.178 -33.274 1.00 48.16 284 ARG A O 1
ATOM 2215 N N . ALA A 1 285 ? 19.125 -18.396 -32.448 1.00 42.09 285 ALA A N 1
ATOM 2216 C CA . ALA A 1 285 ? 18.391 -19.650 -32.398 1.00 42.09 285 ALA A CA 1
ATOM 2217 C C . ALA A 1 285 ? 17.282 -19.527 -31.339 1.00 42.09 285 ALA A C 1
ATOM 2219 O O . ALA A 1 285 ? 17.517 -19.610 -30.132 1.00 42.09 285 ALA A O 1
ATOM 2220 N N . LEU A 1 286 ? 16.058 -19.276 -31.800 1.00 48.44 286 LEU A N 1
ATOM 2221 C CA . LEU A 1 286 ? 14.838 -19.442 -31.022 1.00 48.44 286 LEU A CA 1
ATOM 2222 C C . LEU A 1 286 ? 14.651 -20.941 -30.781 1.00 48.44 286 LEU A C 1
ATOM 2224 O O . LEU A 1 286 ? 14.004 -21.638 -31.563 1.00 48.44 286 LEU A O 1
ATOM 2228 N N . SER A 1 287 ? 15.232 -21.447 -29.693 1.00 44.06 287 SER A N 1
ATOM 2229 C CA . SER A 1 287 ? 14.892 -22.766 -29.167 1.00 44.06 287 SER A CA 1
ATOM 2230 C C . SER A 1 287 ? 13.425 -22.752 -28.759 1.00 44.06 287 SER A C 1
ATOM 2232 O O . SER A 1 287 ? 13.048 -22.278 -27.687 1.00 44.06 287 SER A O 1
ATOM 2234 N N . THR A 1 288 ? 12.588 -23.250 -29.662 1.00 40.19 288 THR A N 1
ATOM 2235 C CA . THR A 1 288 ? 11.173 -23.501 -29.428 1.00 40.19 288 THR A CA 1
ATOM 2236 C C . THR A 1 288 ? 11.095 -24.682 -28.467 1.00 40.19 288 THR A C 1
ATOM 2238 O O . THR A 1 288 ? 11.178 -25.835 -28.878 1.00 40.19 288 THR A O 1
ATOM 2241 N N . PHE A 1 289 ? 11.000 -24.405 -27.167 1.00 45.25 289 PHE A N 1
ATOM 2242 C CA . PHE A 1 289 ? 10.670 -25.429 -26.181 1.00 45.25 289 PHE A CA 1
ATOM 2243 C C . PHE A 1 289 ? 9.202 -25.812 -26.367 1.00 45.25 289 PHE A C 1
ATOM 2245 O O . PHE A 1 289 ? 8.297 -25.168 -25.842 1.00 45.25 289 PHE A O 1
ATOM 2252 N N . THR A 1 290 ? 8.962 -26.856 -27.158 1.00 44.16 290 THR A N 1
ATOM 2253 C CA . THR A 1 290 ? 7.666 -27.527 -27.236 1.00 44.16 290 THR A CA 1
ATOM 2254 C C . THR A 1 290 ? 7.519 -28.393 -25.988 1.00 44.16 290 THR A C 1
ATOM 2256 O O . THR A 1 290 ? 7.976 -29.532 -25.938 1.00 44.16 290 THR A O 1
ATOM 2259 N N . THR A 1 291 ? 6.932 -27.838 -24.932 1.00 51.75 291 THR A N 1
ATOM 2260 C CA . THR A 1 291 ? 6.496 -28.625 -23.777 1.00 51.75 291 THR A CA 1
ATOM 2261 C C . THR A 1 291 ? 5.297 -29.483 -24.199 1.00 51.75 291 THR A C 1
ATOM 2263 O O . THR A 1 291 ? 4.303 -28.927 -24.673 1.00 51.75 291 THR A O 1
ATOM 2266 N N . PRO A 1 292 ? 5.345 -30.820 -24.054 1.00 51.66 292 PRO A N 1
ATOM 2267 C CA . PRO A 1 292 ? 4.199 -31.669 -24.347 1.00 51.66 292 PRO A CA 1
ATOM 2268 C C . PRO A 1 292 ? 3.079 -31.378 -23.342 1.00 51.66 292 PRO A C 1
ATOM 2270 O O . PRO A 1 292 ? 3.230 -31.566 -22.135 1.00 51.66 292 PRO A O 1
ATOM 2273 N N . TYR A 1 293 ? 1.958 -30.880 -23.859 1.00 46.53 293 TYR A N 1
ATOM 2274 C CA . TYR A 1 293 ? 0.719 -30.676 -23.118 1.00 46.53 293 TYR A CA 1
ATOM 2275 C C . TYR A 1 293 ? 0.100 -32.051 -22.806 1.00 46.53 293 TYR A C 1
ATOM 2277 O O . TYR A 1 293 ? -0.162 -32.807 -23.746 1.00 46.53 293 TYR A O 1
ATOM 2285 N N . PRO A 1 294 ? -0.140 -32.421 -21.536 1.00 59.78 294 PRO A N 1
ATOM 2286 C CA . PRO A 1 294 ? -0.885 -33.633 -21.230 1.00 59.78 294 PRO A CA 1
ATOM 2287 C C . PRO A 1 294 ? -2.346 -33.434 -21.649 1.00 59.78 294 PRO A C 1
ATOM 2289 O O . PRO A 1 294 ? -3.051 -32.580 -21.113 1.00 59.78 294 PRO A O 1
ATOM 2292 N N . GLN A 1 295 ? -2.792 -34.215 -22.635 1.00 47.50 295 GLN A N 1
ATOM 2293 C CA . GLN A 1 295 ? -4.201 -34.319 -23.004 1.00 47.50 295 GLN A CA 1
ATOM 2294 C C . GLN A 1 295 ? -4.983 -34.888 -21.816 1.00 47.50 295 GLN A C 1
ATOM 2296 O O . GLN A 1 295 ? -4.925 -36.082 -21.529 1.00 47.50 295 GLN A O 1
ATOM 2301 N N . ALA A 1 296 ? -5.711 -34.019 -21.119 1.00 49.09 296 ALA A N 1
ATOM 2302 C CA . ALA A 1 296 ? -6.778 -34.430 -20.227 1.00 49.09 296 ALA A CA 1
ATOM 2303 C C . ALA A 1 296 ? -7.965 -34.884 -21.085 1.00 49.09 296 ALA A C 1
ATOM 2305 O O . ALA A 1 296 ? -8.526 -34.107 -21.856 1.00 49.09 296 ALA A O 1
ATOM 2306 N N . THR A 1 297 ? -8.326 -36.157 -20.966 1.00 54.53 297 THR A N 1
ATOM 2307 C CA . THR A 1 297 ? -9.568 -36.724 -21.487 1.00 54.53 297 THR A CA 1
ATOM 2308 C C . THR A 1 297 ? -10.745 -36.124 -20.719 1.00 54.53 297 THR A C 1
ATOM 2310 O O . THR A 1 297 ? -11.030 -36.538 -19.595 1.00 54.53 297 THR A O 1
ATOM 2313 N N . SER A 1 298 ? -11.412 -35.129 -21.299 1.00 50.38 298 SER A N 1
ATOM 2314 C CA . SER A 1 298 ? -12.710 -34.653 -20.829 1.00 50.38 298 SER A CA 1
ATOM 2315 C C . SER A 1 298 ? -13.812 -35.542 -21.397 1.00 50.38 298 SER A C 1
ATOM 2317 O O . SER A 1 298 ? -14.105 -35.540 -22.593 1.00 50.38 298 SER A O 1
ATOM 2319 N N . ASP A 1 299 ? -14.409 -36.307 -20.490 1.00 49.50 299 ASP A N 1
ATOM 2320 C CA . ASP A 1 299 ? -15.619 -37.086 -20.693 1.00 49.50 299 ASP A CA 1
ATOM 2321 C C . ASP A 1 299 ? -16.775 -36.148 -21.076 1.00 49.50 299 ASP A C 1
ATOM 2323 O O . ASP A 1 299 ? -17.061 -35.154 -20.401 1.00 49.50 299 ASP A O 1
ATOM 2327 N N . THR A 1 300 ? -17.398 -36.422 -22.220 1.00 45.53 300 THR A N 1
ATOM 2328 C CA . THR A 1 300 ? -18.406 -35.559 -22.843 1.00 45.53 300 THR A CA 1
ATOM 2329 C C . THR A 1 300 ? -19.783 -35.897 -22.277 1.00 45.53 300 THR A C 1
ATOM 2331 O O . THR A 1 300 ? -20.514 -36.725 -22.815 1.00 45.53 300 THR A O 1
ATOM 2334 N N . GLY A 1 301 ? -20.144 -35.251 -21.169 1.00 48.97 301 GLY A N 1
ATOM 2335 C CA . GLY A 1 301 ? -21.510 -35.232 -20.651 1.00 48.97 301 GLY A CA 1
ATOM 2336 C C . GLY A 1 301 ? -22.350 -34.179 -21.373 1.00 48.97 301 GLY A C 1
ATOM 2337 O O . GLY A 1 301 ? -22.293 -33.000 -21.034 1.00 48.97 301 GLY A O 1
ATOM 2338 N N . ASN A 1 302 ? -23.133 -34.608 -22.364 1.00 47.38 302 ASN A N 1
ATOM 2339 C CA . ASN A 1 302 ? -24.158 -33.795 -23.020 1.00 47.38 302 ASN A CA 1
ATOM 2340 C C . ASN A 1 302 ? -25.207 -33.316 -22.003 1.00 47.38 302 ASN A C 1
ATOM 2342 O O . ASN A 1 302 ? -26.048 -34.098 -21.563 1.00 47.38 302 ASN A O 1
ATOM 2346 N N . LEU A 1 303 ? -25.218 -32.018 -21.703 1.00 46.09 303 LEU A N 1
ATOM 2347 C CA . LEU A 1 303 ? -26.386 -31.335 -21.153 1.00 46.09 303 LEU A CA 1
ATOM 2348 C C . LEU A 1 303 ? -26.818 -30.250 -22.135 1.00 46.09 303 LEU A C 1
ATOM 2350 O O . LEU A 1 303 ? -26.221 -29.182 -22.244 1.00 46.09 303 LEU A O 1
ATOM 2354 N N . SER A 1 304 ? -27.865 -30.598 -22.878 1.00 50.62 304 SER A N 1
ATOM 2355 C CA . SER A 1 304 ? -28.668 -29.704 -23.700 1.00 50.62 304 SER A CA 1
ATOM 2356 C C . SER A 1 304 ? -29.259 -28.615 -22.805 1.00 50.62 304 SER A C 1
ATOM 2358 O O . SER A 1 304 ? -30.103 -28.909 -21.961 1.00 50.62 304 SER A O 1
ATOM 2360 N N . MET A 1 305 ? -28.812 -27.370 -22.982 1.00 50.59 305 MET A N 1
ATOM 2361 C CA . MET A 1 305 ? -29.428 -26.200 -22.363 1.00 50.59 305 MET A CA 1
ATOM 2362 C C . MET A 1 305 ? -30.010 -25.308 -23.457 1.00 50.59 305 MET A C 1
ATOM 2364 O O . MET A 1 305 ? -29.316 -24.833 -24.353 1.00 50.59 305 MET A O 1
ATOM 2368 N N . GLU A 1 306 ? -31.323 -25.162 -23.370 1.00 49.50 306 GLU A N 1
ATOM 2369 C CA . GLU A 1 306 ? -32.209 -24.387 -24.222 1.00 49.50 306 GLU A CA 1
ATOM 2370 C C . GLU A 1 306 ? -31.833 -22.897 -24.180 1.00 49.50 306 GLU A C 1
ATOM 2372 O O . GLU A 1 306 ? -31.690 -22.305 -23.109 1.00 49.50 306 GLU A O 1
ATOM 2377 N N . ALA A 1 307 ? -31.627 -22.302 -25.355 1.00 47.41 307 ALA A N 1
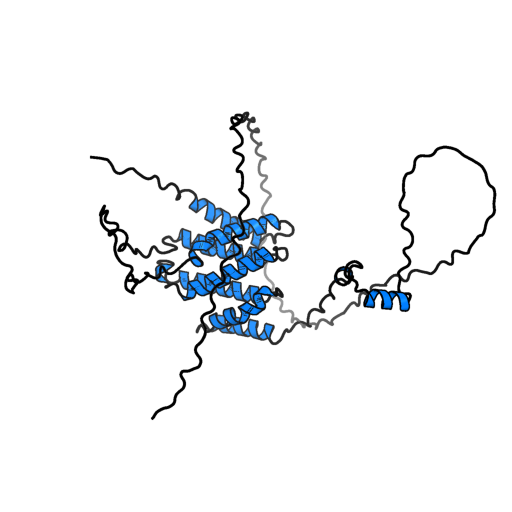ATOM 2378 C CA . ALA A 1 307 ? -31.257 -20.901 -25.510 1.00 47.41 307 ALA A CA 1
ATOM 2379 C C . ALA A 1 307 ? -32.509 -20.005 -25.493 1.00 47.41 307 ALA A C 1
ATOM 2381 O O . ALA A 1 307 ? -33.385 -20.187 -26.341 1.00 47.41 307 ALA A O 1
ATOM 2382 N N . PRO A 1 308 ? -32.598 -18.989 -24.615 1.00 58.56 308 PRO A N 1
ATOM 2383 C CA . PRO A 1 308 ? -33.593 -17.943 -24.757 1.00 58.56 308 PRO A CA 1
ATOM 2384 C C . PRO A 1 308 ? -33.039 -16.827 -25.648 1.00 58.56 308 PRO A C 1
ATOM 2386 O O . PRO A 1 308 ? -32.085 -16.133 -25.302 1.00 58.56 308 PRO A O 1
ATOM 2389 N N . THR A 1 309 ? -33.667 -16.649 -26.805 1.00 53.47 309 THR A N 1
ATOM 2390 C CA . THR A 1 309 ? -33.558 -15.472 -27.677 1.00 53.47 309 THR A CA 1
ATOM 2391 C C . THR A 1 309 ? -33.987 -14.195 -26.948 1.00 53.47 309 THR A C 1
ATOM 2393 O O . THR A 1 309 ? -35.117 -14.143 -26.458 1.00 53.47 309 THR A O 1
ATOM 2396 N N . PRO A 1 310 ? -33.196 -13.108 -27.005 1.00 61.41 310 PRO A N 1
ATOM 2397 C CA . PRO A 1 310 ? -33.728 -11.762 -26.884 1.00 61.41 310 PRO A CA 1
ATOM 2398 C C . PRO A 1 310 ? -33.578 -11.015 -28.213 1.00 61.41 310 PRO A C 1
ATOM 2400 O O . PRO A 1 310 ? -32.493 -10.614 -28.630 1.00 61.41 310 PRO A O 1
ATOM 2403 N N . SER A 1 311 ? -34.724 -10.815 -28.859 1.00 60.50 311 SER A N 1
ATOM 2404 C CA . SER A 1 311 ? -34.934 -9.804 -29.889 1.00 60.50 311 SER A CA 1
ATOM 2405 C C . SER A 1 311 ? -35.023 -8.436 -29.212 1.00 60.50 311 SER A C 1
ATOM 2407 O O . SER A 1 311 ? -36.008 -8.151 -28.533 1.00 60.50 311 SER A O 1
ATOM 2409 N N . ALA A 1 312 ? -34.023 -7.582 -29.415 1.00 53.53 312 ALA A N 1
ATOM 2410 C CA . ALA A 1 312 ? -34.098 -6.166 -29.077 1.00 53.53 312 ALA A CA 1
ATOM 2411 C C . ALA A 1 312 ? -33.607 -5.339 -30.269 1.00 53.53 312 ALA A C 1
ATOM 2413 O O . ALA A 1 312 ? -32.465 -5.457 -30.710 1.00 53.53 312 ALA A O 1
ATOM 2414 N N . ALA A 1 313 ? -34.522 -4.539 -30.815 1.00 64.38 313 ALA A N 1
ATOM 2415 C CA . ALA A 1 313 ? -34.281 -3.620 -31.915 1.00 64.38 313 ALA A CA 1
ATOM 2416 C C . ALA A 1 313 ? -33.320 -2.484 -31.503 1.00 64.38 313 ALA A C 1
ATOM 2418 O O . ALA A 1 313 ? -33.316 -2.078 -30.338 1.00 64.38 313 ALA A O 1
ATOM 2419 N N . PRO A 1 314 ? -32.538 -1.924 -32.443 1.00 60.38 314 PRO A N 1
ATOM 2420 C CA . PRO A 1 314 ? -31.684 -0.778 -32.167 1.00 60.38 314 PRO A CA 1
ATOM 2421 C C . PRO A 1 314 ? -32.531 0.486 -31.955 1.00 60.38 314 PRO A C 1
ATOM 2423 O O . PRO A 1 314 ? -33.206 0.966 -32.865 1.00 60.38 314 PRO A O 1
ATOM 2426 N N . VAL A 1 315 ? -32.478 1.043 -30.743 1.00 62.94 315 VAL A N 1
ATOM 2427 C CA . VAL A 1 315 ? -32.992 2.384 -30.440 1.00 62.94 315 VAL A CA 1
ATOM 2428 C C . VAL A 1 315 ? -31.994 3.405 -30.983 1.00 62.94 315 VAL A C 1
ATOM 2430 O O . VAL A 1 315 ? -30.869 3.518 -30.500 1.00 62.94 315 VAL A O 1
ATOM 2433 N N . VAL A 1 316 ? -32.411 4.139 -32.011 1.00 62.69 316 VAL A N 1
ATOM 2434 C CA . VAL A 1 316 ? -31.694 5.296 -32.555 1.00 62.69 316 VAL A CA 1
ATOM 2435 C C . VAL A 1 316 ? -31.817 6.443 -31.551 1.00 62.69 316 VAL A C 1
ATOM 2437 O O . VAL A 1 316 ? -32.910 6.957 -31.321 1.00 62.69 316 VAL A O 1
ATOM 2440 N N . VAL A 1 317 ? -30.702 6.832 -30.932 1.00 61.75 317 VAL A N 1
ATOM 2441 C CA . VAL A 1 317 ? -30.637 8.007 -30.050 1.00 61.75 317 VAL A CA 1
ATOM 2442 C C . VAL A 1 317 ? -30.448 9.266 -30.913 1.00 61.75 317 VAL A C 1
ATOM 2444 O O . VAL A 1 317 ? -29.552 9.274 -31.760 1.00 61.75 317 VAL A O 1
ATOM 2447 N N . PRO A 1 318 ? -31.250 10.333 -30.732 1.00 57.88 318 PRO A N 1
ATOM 2448 C CA . PRO A 1 318 ? -31.075 11.587 -31.458 1.00 57.88 318 PRO A CA 1
ATOM 2449 C C . PRO A 1 318 ? -29.785 12.301 -31.039 1.00 57.88 318 PRO A C 1
ATOM 2451 O O . PRO A 1 318 ? -29.526 12.503 -29.853 1.00 57.88 318 PRO A O 1
ATOM 2454 N N . LEU A 1 319 ? -29.004 12.720 -32.033 1.00 54.72 319 LEU A N 1
ATOM 2455 C CA . LEU A 1 319 ? -27.822 13.564 -31.888 1.00 54.72 319 LEU A CA 1
ATOM 2456 C C . LEU A 1 319 ? -28.252 14.945 -31.352 1.00 54.72 319 LEU A C 1
ATOM 2458 O O . LEU A 1 319 ? -28.794 15.762 -32.095 1.00 54.72 319 LEU A O 1
ATOM 2462 N N . GLN A 1 320 ? -28.056 15.199 -30.056 1.00 56.22 320 GLN A N 1
ATOM 2463 C CA . GLN A 1 320 ? -28.226 16.535 -29.485 1.00 56.22 320 GLN A CA 1
ATOM 2464 C C . GLN A 1 320 ? -27.040 17.421 -29.878 1.00 56.22 320 GLN A C 1
ATOM 2466 O O . GLN A 1 320 ? -25.880 17.068 -29.670 1.00 56.22 320 GLN A O 1
ATOM 2471 N N . ALA A 1 321 ? -27.371 18.569 -30.466 1.00 56.28 321 ALA A N 1
ATOM 2472 C CA . ALA A 1 321 ? -26.447 19.618 -30.863 1.00 56.28 321 ALA A CA 1
ATOM 2473 C C . ALA A 1 321 ? -25.619 20.120 -29.669 1.00 56.28 321 ALA A C 1
ATOM 2475 O O . ALA A 1 321 ? -26.156 20.372 -28.588 1.00 56.28 321 ALA A O 1
ATOM 2476 N N . MET A 1 322 ? -24.311 20.270 -29.888 1.00 60.91 322 MET A N 1
ATOM 2477 C CA . MET A 1 322 ? -23.406 20.910 -28.937 1.00 60.91 322 MET A CA 1
ATOM 2478 C C . MET A 1 322 ? -23.796 22.383 -28.745 1.00 60.91 322 MET A C 1
ATOM 2480 O O . MET A 1 322 ? -24.022 23.068 -29.743 1.00 60.91 322 MET A O 1
ATOM 2484 N N . PRO A 1 323 ? -23.850 22.891 -27.503 1.00 59.91 323 PRO A N 1
ATOM 2485 C CA . PRO A 1 323 ? -23.928 24.321 -27.257 1.00 59.91 323 PRO A CA 1
ATOM 2486 C C . PRO A 1 323 ? -22.565 24.982 -27.495 1.00 59.91 323 PRO A C 1
ATOM 2488 O O . PRO A 1 323 ? -21.516 24.416 -27.177 1.00 59.91 323 PRO A O 1
ATOM 2491 N N . ASP A 1 324 ? -22.628 26.182 -28.070 1.00 55.38 324 ASP A N 1
ATOM 2492 C CA . ASP A 1 324 ? -21.511 27.046 -28.433 1.00 55.38 324 ASP A CA 1
ATOM 2493 C C . ASP A 1 324 ? -20.482 27.248 -27.313 1.00 55.38 324 ASP A C 1
ATOM 2495 O O . ASP A 1 324 ? -20.799 27.350 -26.123 1.00 55.38 324 ASP A O 1
ATOM 2499 N N . ALA A 1 325 ? -19.223 27.335 -27.741 1.00 56.38 325 ALA A N 1
ATOM 2500 C CA . ALA A 1 325 ? -18.067 27.619 -26.909 1.00 56.38 325 ALA A CA 1
ATOM 2501 C C . ALA A 1 325 ? -18.220 28.964 -26.168 1.00 56.38 325 ALA A C 1
ATOM 2503 O O . ALA A 1 325 ? -18.591 29.966 -26.785 1.00 56.38 325 ALA A O 1
ATOM 2504 N N . PRO A 1 326 ? -17.894 29.038 -24.864 1.00 59.00 326 PRO A N 1
ATOM 2505 C CA . PRO A 1 326 ? -17.861 30.307 -24.161 1.00 59.00 326 PRO A CA 1
ATOM 2506 C C . PRO A 1 326 ? -16.666 31.141 -24.635 1.00 59.00 326 PRO A C 1
ATOM 2508 O O . PRO A 1 326 ? -15.510 30.743 -24.506 1.00 59.00 326 PRO A O 1
ATOM 2511 N N . THR A 1 327 ? -16.990 32.318 -25.164 1.00 57.12 327 THR A N 1
ATOM 2512 C CA . THR A 1 327 ? -16.101 33.444 -25.449 1.00 57.12 327 THR A CA 1
ATOM 2513 C C . THR A 1 327 ? -15.097 33.667 -24.316 1.00 57.12 327 THR A C 1
ATOM 2515 O O . THR A 1 327 ? -15.478 33.933 -23.174 1.00 57.12 327 THR A O 1
ATOM 2518 N N . GLU A 1 328 ? -13.808 33.580 -24.649 1.00 47.19 328 GLU A N 1
ATOM 2519 C CA . GLU A 1 328 ? -12.695 33.909 -23.762 1.00 47.19 328 GLU A CA 1
ATOM 2520 C C . GLU A 1 328 ? -12.801 35.364 -23.284 1.00 47.19 328 GLU A C 1
ATOM 2522 O O . GLU A 1 328 ? -12.715 36.315 -24.063 1.00 47.19 328 GLU A O 1
ATOM 2527 N N . SER A 1 329 ? -12.982 35.541 -21.975 1.00 64.69 329 SER A N 1
ATOM 2528 C CA . SER A 1 329 ? -12.826 36.835 -21.313 1.00 64.69 329 SER A CA 1
ATOM 2529 C C . SER A 1 329 ? -11.331 37.096 -21.074 1.00 64.69 329 SER A C 1
ATOM 2531 O O . SER A 1 329 ? -10.659 36.221 -20.520 1.00 64.69 329 SER A O 1
ATOM 2533 N N . PRO A 1 330 ? -10.791 38.283 -21.410 1.00 61.69 330 PRO A N 1
ATOM 2534 C CA . PRO A 1 330 ? -9.387 38.604 -21.173 1.00 61.69 330 PRO A CA 1
ATOM 2535 C C . PRO A 1 330 ? -9.081 38.620 -19.670 1.00 61.69 330 PRO A C 1
ATOM 2537 O O . PRO A 1 330 ? -9.751 39.307 -18.896 1.00 61.69 330 PRO A O 1
ATOM 2540 N N . LEU A 1 331 ? -8.063 37.865 -19.256 1.00 65.75 331 LEU A N 1
ATOM 2541 C CA . LEU A 1 331 ? -7.543 37.867 -17.888 1.00 65.75 331 LEU A CA 1
ATOM 2542 C C . LEU A 1 331 ? -6.904 39.230 -17.542 1.00 65.75 331 LEU A C 1
ATOM 2544 O O . LEU A 1 331 ? -6.170 39.783 -18.366 1.00 65.75 331 LEU A O 1
ATOM 2548 N N . PRO A 1 332 ? -7.105 39.760 -16.319 1.00 65.50 332 PRO A N 1
ATOM 2549 C CA . PRO A 1 332 ? -6.415 40.956 -15.850 1.00 65.50 332 PRO A CA 1
ATOM 2550 C C . PRO A 1 332 ? -4.920 40.679 -15.657 1.00 65.50 332 PRO A C 1
ATOM 2552 O O . PRO A 1 332 ? -4.527 39.738 -14.968 1.00 65.50 332 PRO A O 1
ATOM 2555 N N . ILE A 1 333 ? -4.090 41.537 -16.245 1.00 68.06 333 ILE A N 1
ATOM 2556 C CA . ILE A 1 333 ? -2.635 41.560 -16.072 1.00 68.06 333 ILE A CA 1
ATOM 2557 C C . ILE A 1 333 ? -2.322 41.819 -14.584 1.00 68.06 333 ILE A C 1
ATOM 2559 O O . ILE A 1 333 ? -2.733 42.859 -14.062 1.00 68.06 333 ILE A O 1
ATOM 2563 N N . PRO A 1 334 ? -1.602 40.926 -13.877 1.00 70.75 334 PRO A N 1
ATOM 2564 C CA . PRO A 1 334 ? -1.202 41.180 -12.499 1.00 70.75 334 PRO A CA 1
ATOM 2565 C C . PRO A 1 334 ? -0.142 42.299 -12.432 1.00 70.75 334 PRO A C 1
ATOM 2567 O O . PRO A 1 334 ? 0.743 42.367 -13.292 1.00 70.75 334 PRO A O 1
ATOM 2570 N N . PRO A 1 335 ? -0.194 43.180 -11.416 1.00 66.56 335 PRO A N 1
ATOM 2571 C CA . PRO A 1 335 ? 0.781 44.250 -11.252 1.00 66.56 335 PRO A CA 1
ATOM 2572 C C . PRO A 1 335 ? 2.175 43.677 -10.964 1.00 66.56 335 PRO A C 1
ATOM 2574 O O . PRO A 1 335 ? 2.361 42.860 -10.062 1.00 66.56 335 PRO A O 1
ATOM 2577 N N . LYS A 1 336 ? 3.167 44.140 -11.735 1.00 57.19 336 LYS A N 1
ATOM 2578 C CA . LYS A 1 336 ? 4.599 43.905 -11.504 1.00 57.19 336 LYS A CA 1
ATOM 2579 C C . LYS A 1 336 ? 4.996 44.477 -10.140 1.00 57.19 336 LYS A C 1
ATOM 2581 O O . LYS A 1 336 ? 5.259 45.670 -10.018 1.00 57.19 336 LYS A O 1
ATOM 2586 N N . GLY A 1 337 ? 5.034 43.624 -9.123 1.00 65.56 337 GLY A N 1
ATOM 2587 C CA . GLY A 1 337 ? 5.720 43.912 -7.867 1.00 65.56 337 GLY A CA 1
ATOM 2588 C C . GLY A 1 337 ? 7.242 43.807 -8.044 1.00 65.56 337 GLY A C 1
ATOM 2589 O O . GLY A 1 337 ? 7.702 43.020 -8.877 1.00 65.56 337 GLY A O 1
ATOM 2590 N N . PRO A 1 338 ? 8.036 44.595 -7.300 1.00 60.50 338 PRO A N 1
ATOM 2591 C CA . PRO A 1 338 ? 9.491 44.540 -7.368 1.00 60.50 338 PRO A CA 1
ATOM 2592 C C . PRO A 1 338 ? 9.998 43.166 -6.916 1.00 60.50 338 PRO A C 1
ATOM 2594 O O . PRO A 1 338 ? 9.575 42.635 -5.889 1.00 60.50 338 PRO A O 1
ATOM 2597 N N . ALA A 1 339 ? 10.906 42.595 -7.708 1.00 47.31 339 ALA A N 1
ATOM 2598 C CA . ALA A 1 339 ? 11.574 41.338 -7.416 1.00 47.31 339 ALA A CA 1
ATOM 2599 C C . ALA A 1 339 ? 12.344 41.455 -6.094 1.00 47.31 339 ALA A C 1
ATOM 2601 O O . ALA A 1 339 ? 13.399 42.086 -6.025 1.00 47.31 339 ALA A O 1
ATOM 2602 N N . SER A 1 340 ? 11.811 40.839 -5.041 1.00 47.47 340 SER A N 1
ATOM 2603 C CA . SER A 1 340 ? 12.536 40.654 -3.792 1.00 47.47 340 SER A CA 1
ATOM 2604 C C . SER A 1 340 ? 13.570 39.554 -4.024 1.00 47.47 340 SER A C 1
ATOM 2606 O O . SER A 1 340 ? 13.287 38.365 -3.900 1.00 47.47 340 SER A O 1
ATOM 2608 N N . SER A 1 341 ? 14.763 39.971 -4.443 1.00 49.78 341 SER A N 1
ATOM 2609 C CA . SER A 1 341 ? 15.971 39.154 -4.471 1.00 49.78 341 SER A CA 1
ATOM 2610 C C . SER A 1 341 ? 16.262 38.678 -3.049 1.00 49.78 341 SER A C 1
ATOM 2612 O O . SER A 1 341 ? 16.792 39.431 -2.232 1.00 49.78 341 SER A O 1
ATOM 2614 N N . VAL A 1 342 ? 15.893 37.436 -2.739 1.00 47.94 342 VAL A N 1
ATOM 2615 C CA . VAL A 1 342 ? 16.333 36.754 -1.521 1.00 47.94 342 VAL A CA 1
ATOM 2616 C C . VAL A 1 342 ? 17.829 36.494 -1.675 1.00 47.94 342 VAL A C 1
ATOM 2618 O O . VAL A 1 342 ? 18.249 35.555 -2.346 1.00 47.94 342 VAL A O 1
ATOM 2621 N N . TYR A 1 343 ? 18.632 37.382 -1.095 1.00 55.72 343 TYR A N 1
ATOM 2622 C CA . TYR A 1 343 ? 20.063 37.183 -0.927 1.00 55.72 343 TYR A CA 1
ATOM 2623 C C . TYR A 1 343 ? 20.252 36.070 0.107 1.00 55.72 343 TYR A C 1
ATOM 2625 O O . TYR A 1 343 ? 20.076 36.282 1.306 1.00 55.72 343 TYR A O 1
ATOM 2633 N N . VAL A 1 344 ? 20.538 34.858 -0.367 1.00 51.72 344 VAL A N 1
ATOM 2634 C CA . VAL A 1 344 ? 20.975 33.755 0.491 1.00 51.72 344 VAL A CA 1
ATOM 2635 C C . VAL A 1 344 ? 22.415 34.063 0.879 1.00 51.72 344 VAL A C 1
ATOM 2637 O O . VAL A 1 344 ? 23.320 33.971 0.052 1.00 51.72 344 VAL A O 1
ATOM 2640 N N . ALA A 1 345 ? 22.611 34.501 2.122 1.00 55.72 345 ALA A N 1
ATOM 2641 C CA . ALA A 1 345 ? 23.940 34.691 2.679 1.00 55.72 345 ALA A CA 1
ATOM 2642 C C . ALA A 1 345 ? 24.698 33.347 2.656 1.00 55.72 345 ALA A C 1
ATOM 2644 O O . ALA A 1 345 ? 24.096 32.316 2.974 1.00 55.72 345 ALA A O 1
ATOM 2645 N N . PRO A 1 346 ? 25.989 33.332 2.282 1.00 57.59 346 PRO A N 1
ATOM 2646 C CA . PRO A 1 346 ? 26.800 32.126 2.355 1.00 57.59 346 PRO A CA 1
ATOM 2647 C C . PRO A 1 346 ? 26.824 31.637 3.806 1.00 57.59 346 PRO A C 1
ATOM 2649 O O . PRO A 1 346 ? 27.219 32.374 4.710 1.00 57.59 346 PRO A O 1
ATOM 2652 N N . MET A 1 347 ? 26.350 30.409 4.026 1.00 55.91 347 MET A N 1
ATOM 2653 C CA . MET A 1 347 ? 26.472 29.738 5.315 1.00 55.91 347 MET A CA 1
ATOM 2654 C C . MET A 1 347 ? 27.961 29.566 5.616 1.00 55.91 347 MET A C 1
ATOM 2656 O O . MET A 1 347 ? 28.651 28.810 4.935 1.00 55.91 347 MET A O 1
ATOM 2660 N N . LEU A 1 348 ? 28.443 30.296 6.621 1.00 59.59 348 LEU A N 1
ATOM 2661 C CA . LEU A 1 348 ? 29.685 29.986 7.316 1.00 59.59 348 LEU A CA 1
ATOM 2662 C C . LEU A 1 348 ? 29.545 28.568 7.874 1.00 59.59 348 LEU A C 1
ATOM 2664 O O . LEU A 1 348 ? 28.689 28.310 8.719 1.00 59.59 348 LEU A O 1
ATOM 2668 N N . VAL A 1 349 ? 30.341 27.651 7.331 1.00 54.19 349 VAL A N 1
ATOM 2669 C CA . VAL A 1 349 ? 30.591 26.342 7.929 1.00 54.19 349 VAL A CA 1
ATOM 2670 C C . VAL A 1 349 ? 31.422 26.623 9.175 1.00 54.19 349 VAL A C 1
ATOM 2672 O O . VAL A 1 349 ? 32.593 26.979 9.073 1.00 54.19 349 VAL A O 1
ATOM 2675 N N . ASP A 1 350 ? 30.771 26.576 10.331 1.00 53.34 350 ASP A N 1
ATOM 2676 C CA . ASP A 1 350 ? 31.418 26.686 11.633 1.00 53.34 350 ASP A CA 1
ATOM 2677 C C . ASP A 1 350 ? 32.116 25.344 11.914 1.00 53.34 350 ASP A C 1
ATOM 2679 O O . ASP A 1 350 ? 31.492 24.372 12.337 1.00 53.34 350 ASP A O 1
ATOM 2683 N N . GLU A 1 351 ? 33.397 25.247 11.546 1.00 54.81 351 GLU A N 1
ATOM 2684 C CA . GLU A 1 351 ? 34.255 24.072 11.762 1.00 54.81 351 GLU A CA 1
ATOM 2685 C C . GLU A 1 351 ? 34.775 23.995 13.210 1.00 54.81 351 GLU A C 1
ATOM 2687 O O . GLU A 1 351 ? 35.980 23.899 13.447 1.00 54.81 351 GLU A O 1
ATOM 2692 N N . SER A 1 352 ? 33.894 24.035 14.211 1.00 55.75 352 SER A N 1
ATOM 2693 C CA . SER A 1 352 ? 34.325 23.813 15.595 1.00 55.75 352 SER A CA 1
ATOM 2694 C C . SER A 1 352 ? 33.210 23.309 16.503 1.00 55.75 352 SER A C 1
ATOM 2696 O O . SER A 1 352 ? 32.747 24.031 17.376 1.00 55.75 352 SER A O 1
ATOM 2698 N N . ASP A 1 353 ? 32.843 22.041 16.346 1.00 59.97 353 ASP A N 1
ATOM 2699 C CA . ASP A 1 353 ? 32.320 21.255 17.466 1.00 59.97 353 ASP A CA 1
ATOM 2700 C C . ASP A 1 353 ? 33.045 19.907 17.479 1.00 59.97 353 ASP A C 1
ATOM 2702 O O . ASP A 1 353 ? 32.629 18.906 16.896 1.00 59.97 353 ASP A O 1
ATOM 2706 N N . HIS A 1 354 ? 34.214 19.916 18.123 1.00 60.25 354 HIS A N 1
ATOM 2707 C CA . HIS A 1 354 ? 34.826 18.701 18.637 1.00 60.25 354 HIS A CA 1
ATOM 2708 C C . HIS A 1 354 ? 33.900 18.156 19.726 1.00 60.25 354 HIS A C 1
ATOM 2710 O O . HIS A 1 354 ? 34.005 18.549 20.886 1.00 60.25 354 HIS A O 1
ATOM 2716 N N . GLU A 1 355 ? 32.982 17.268 19.345 1.00 64.44 355 GLU A N 1
ATOM 2717 C CA . GLU A 1 355 ? 32.232 16.458 20.299 1.00 64.44 355 GLU A CA 1
ATOM 2718 C C . GLU A 1 355 ? 33.237 15.657 21.138 1.00 64.44 355 GLU A C 1
ATOM 2720 O O . GLU A 1 355 ? 33.887 14.717 20.671 1.00 64.44 355 GLU A O 1
ATOM 2725 N N . GLU A 1 356 ? 33.413 16.102 22.380 1.00 72.25 356 GLU A N 1
ATOM 2726 C CA . GLU A 1 356 ? 34.207 15.456 23.412 1.00 72.25 356 GLU A CA 1
ATOM 2727 C C . GLU A 1 356 ? 33.603 14.073 23.678 1.00 72.25 356 GLU A C 1
ATOM 2729 O O . GLU A 1 356 ? 32.576 13.925 24.341 1.00 72.25 356 GLU A O 1
ATOM 2734 N N . VAL A 1 357 ? 34.212 13.046 23.081 1.00 80.56 357 VAL A N 1
ATOM 2735 C CA . VAL A 1 357 ? 33.839 11.653 23.319 1.00 80.56 357 VAL A CA 1
ATOM 2736 C C . VAL A 1 357 ? 34.044 11.344 24.804 1.00 80.56 357 VAL A C 1
ATOM 2738 O O . VAL A 1 357 ? 35.168 11.477 25.293 1.00 80.56 357 VAL A O 1
ATOM 2741 N N . PRO A 1 358 ? 32.993 10.933 25.538 1.00 73.75 358 PRO A N 1
ATOM 2742 C CA . PRO A 1 358 ? 33.117 10.630 26.952 1.00 73.75 358 PRO A CA 1
ATOM 2743 C C . PRO A 1 358 ? 34.120 9.492 27.135 1.00 73.75 358 PRO A C 1
ATOM 2745 O O . PRO A 1 358 ? 33.956 8.395 26.594 1.00 73.75 358 PRO A O 1
ATOM 2748 N N . THR A 1 359 ? 35.181 9.767 27.886 1.00 78.00 359 THR A N 1
ATOM 2749 C CA . THR A 1 359 ? 36.174 8.775 28.281 1.00 78.00 359 THR A CA 1
ATOM 2750 C C . THR A 1 359 ? 35.504 7.736 29.171 1.00 78.00 359 THR A C 1
ATOM 2752 O O . THR A 1 359 ? 35.032 8.029 30.267 1.00 78.00 359 THR A O 1
ATOM 2755 N N . ILE A 1 360 ? 35.430 6.507 28.666 1.00 70.81 360 ILE A N 1
ATOM 2756 C CA . ILE A 1 360 ? 34.932 5.350 29.405 1.00 70.81 360 ILE A CA 1
ATOM 2757 C C . ILE A 1 360 ? 36.025 4.962 30.401 1.00 70.81 360 ILE A C 1
ATOM 2759 O O . ILE A 1 360 ? 37.076 4.455 30.007 1.00 70.81 360 ILE A O 1
ATOM 2763 N N . ASP A 1 361 ? 35.792 5.243 31.680 1.00 74.56 361 ASP A N 1
ATOM 2764 C CA . ASP A 1 361 ? 36.654 4.786 32.765 1.00 74.56 361 ASP A CA 1
ATOM 2765 C C . ASP A 1 361 ? 36.458 3.275 32.962 1.00 74.56 361 ASP A C 1
ATOM 2767 O O . ASP A 1 361 ? 35.401 2.815 33.395 1.00 74.56 361 ASP A O 1
ATOM 2771 N N . LEU A 1 362 ? 37.471 2.498 32.576 1.00 76.06 362 LEU A N 1
ATOM 2772 C CA . LEU A 1 362 ? 37.524 1.038 32.711 1.00 76.06 362 LEU A CA 1
ATOM 2773 C C . LEU A 1 362 ? 38.083 0.598 34.079 1.00 76.06 362 LEU A C 1
ATOM 2775 O O . LEU A 1 362 ? 38.381 -0.578 34.267 1.00 76.06 362 LEU A O 1
ATOM 2779 N N . GLY A 1 363 ? 38.258 1.523 35.028 1.00 68.31 363 GLY A N 1
ATOM 2780 C CA . GLY A 1 363 ? 38.904 1.272 36.316 1.00 68.31 363 GLY A CA 1
ATOM 2781 C C . GLY A 1 363 ? 38.018 0.724 37.439 1.00 68.31 363 GLY A C 1
ATOM 2782 O O . GLY A 1 363 ? 38.468 0.717 38.581 1.00 68.31 363 GLY A O 1
ATOM 2783 N N . SER A 1 364 ? 36.778 0.296 37.179 1.00 62.12 364 SER A N 1
ATOM 2784 C CA . SER A 1 364 ? 35.853 -0.141 38.239 1.00 62.12 364 SER A CA 1
ATOM 2785 C C . SER A 1 364 ? 35.339 -1.561 38.012 1.00 62.12 364 SER A C 1
ATOM 2787 O O . SER A 1 364 ? 34.164 -1.783 37.740 1.00 62.12 364 SER A O 1
ATOM 2789 N N . ASP A 1 365 ? 36.260 -2.514 38.118 1.00 63.25 365 ASP A N 1
ATOM 2790 C CA . ASP A 1 365 ? 35.948 -3.914 38.410 1.00 63.25 365 ASP A CA 1
ATOM 2791 C C . ASP A 1 365 ? 36.939 -4.385 39.483 1.00 63.25 365 ASP A C 1
ATOM 2793 O O . ASP A 1 365 ? 37.950 -5.033 39.213 1.00 63.25 365 ASP A O 1
ATOM 2797 N N . SER A 1 366 ? 36.716 -3.892 40.703 1.00 66.88 366 SER A N 1
ATOM 2798 C CA . SER A 1 366 ? 37.367 -4.406 41.903 1.00 66.88 366 SER A CA 1
ATOM 2799 C C . SER A 1 366 ? 36.353 -5.297 42.605 1.00 66.88 366 SER A C 1
ATOM 2801 O O . SER A 1 366 ? 35.445 -4.796 43.270 1.00 66.88 366 SER A O 1
ATOM 2803 N N . ASP A 1 367 ? 36.509 -6.602 42.406 1.00 64.12 367 ASP A N 1
ATOM 2804 C CA . ASP A 1 367 ? 35.927 -7.643 43.246 1.00 64.12 367 ASP A CA 1
ATOM 2805 C C . ASP A 1 367 ? 36.445 -7.469 44.683 1.00 64.12 367 ASP A C 1
ATOM 2807 O O . ASP A 1 367 ? 37.631 -7.680 44.940 1.00 64.12 367 ASP A O 1
ATOM 2811 N N . ASP A 1 368 ? 35.557 -7.114 45.611 1.00 71.31 368 ASP A N 1
ATOM 2812 C CA . ASP A 1 368 ? 35.752 -7.331 47.045 1.00 71.31 368 ASP A CA 1
ATOM 2813 C C . ASP A 1 368 ? 34.447 -7.898 47.647 1.00 71.31 368 ASP A C 1
ATOM 2815 O O . ASP A 1 368 ? 33.398 -7.248 47.609 1.00 71.31 368 ASP A O 1
ATOM 2819 N N . ASP A 1 369 ? 34.601 -9.108 48.207 1.00 55.59 369 ASP A N 1
ATOM 2820 C CA . ASP A 1 369 ? 33.719 -9.959 49.039 1.00 55.59 369 ASP A CA 1
ATOM 2821 C C . ASP A 1 369 ? 32.606 -10.825 48.405 1.00 55.59 369 ASP A C 1
ATOM 2823 O O . ASP A 1 369 ? 31.484 -10.340 48.119 1.00 55.59 369 ASP A O 1
#

Sequence (369 aa):
MRLPGDTCTTHTSCRPQRHSFLRCAHHLLYFCPVVGATLAVNRLLKATISLLSPLYLHQPRTESNPGAGSQSRANKKRRREYEADSVLSTSNIALCARTDECDTLITALDVVDQCMRNAELVPSTRSLANRVLLSILLSLSSIPPSSLSSDPNFHGRVLEKVRDMCVDNVQGTSYAMSKSTSLVLRTFSSKNLATRDKLHFHVDLLLHPRRPPFVRMLPTVESLSLVSAEESTEERATRQSLDLVFGNREMCAFTSEPQTHPEPVIHNSLTVDQQTHPNPSPERALSTFTTPYPQATSDTGNLSMEAPTPSAAPVVVPLQAMPDAPTESPLPIPPKGPASSVYVAPMLVDESDHEEVPTIDLGSDSDDD

pLDDT: mean 71.84, std 18.82, range [38.31, 98.25]

Secondary structure (DSSP, 8-state):
-PPPP----GGGTTHHHHHHHHHHHHHHHHHS--SS-HHHHHHHHHHHHHHTHHHH---------S-S----------------SSSS------TB-SHHHHHHHHHHHHHHHHHHT-TTS-HHHHHHHHHHHHHHHHHHHHS-HHHHBS-HHHHHHHHHHHHHHHHHHHTS--HHHHTTHHHHHHHT-SS-HHHHHHHHHHHHHHHS--S---------GGGSS--TTT--HHHHHHHHHTT-------------PPP-----------------PPP-----------PPP--------------------------PPPPPPP--PPPPPPP----------------------------------

Foldseek 3Di:
DDDPDPPPPPPPPCQVVLLVVLVVLLVCLVVPVDDPPQVVLLVLLVVLLVLCCCLLVPDPPPVPPPDDDDPDDDDDDDDDDDPPPPPPPPPLQAQDADPSSLSSNVSSLSSNLSSLPRPSHDLVSNLVSLVSLLSSLVSLVVDDCVSHYPDSCSSVVVNVSSLVSLLVSLPDPNPSSVVCVVVSLVSQPDPDPVSVVVSVVSVCCVVPVVDDPPPPPPPPVVVVPPPVVNQDPVNVVVCVVVVVPPPPPDPDPPPDDDDDDDDDDDDDDDDDDDDDDDDDDPPPPPPPPPDDDPDDDDDDDDDDDDDDDDDDDDDDDDDDDDDDDDDDDDDDDDDDDDDPPPPPDPDDPPPDDPPPDDDDPPPPDDDDD

Organism: NCBI:txid495285